Protein AF-A0AA39V930-F1 (afdb_monomer)

InterPro domains:
  IPR021884 Ice-binding protein [PF11999] (68-244)

Organism: NCBI:txid184061

Structure (mmCIF, N/CA/C/O backbone):
data_AF-A0AA39V930-F1
#
_entry.id   AF-A0AA39V930-F1
#
loop_
_atom_site.group_PDB
_atom_site.id
_atom_site.type_symbol
_atom_site.label_atom_id
_atom_site.label_alt_id
_atom_site.label_comp_id
_atom_site.label_asym_id
_atom_site.label_entity_id
_atom_site.label_seq_id
_atom_site.pdbx_PDB_ins_code
_atom_site.Cartn_x
_atom_site.Cartn_y
_atom_site.Cartn_z
_atom_site.occupancy
_atom_site.B_iso_or_equiv
_atom_site.auth_seq_id
_atom_site.auth_comp_id
_atom_site.auth_asym_id
_atom_site.auth_atom_id
_atom_site.pdbx_PDB_model_num
ATOM 1 N N . MET A 1 1 ? 66.995 39.554 -5.122 1.00 40.09 1 MET A N 1
ATOM 2 C CA . MET A 1 1 ? 67.479 40.622 -6.025 1.00 40.09 1 MET A CA 1
ATOM 3 C C . MET A 1 1 ? 66.847 41.930 -5.561 1.00 40.09 1 MET A C 1
ATOM 5 O O . MET A 1 1 ? 65.651 41.934 -5.307 1.00 40.09 1 MET A O 1
ATOM 9 N N . LYS A 1 2 ? 67.666 42.959 -5.305 1.00 32.62 2 LYS A N 1
ATOM 10 C CA . LYS A 1 2 ? 67.286 44.275 -4.749 1.00 32.62 2 LYS A CA 1
ATOM 11 C C . LYS A 1 2 ? 66.161 44.934 -5.560 1.00 32.62 2 LYS A C 1
ATOM 13 O O . LYS A 1 2 ? 66.270 44.990 -6.780 1.00 32.62 2 LYS A O 1
ATOM 18 N N . LEU A 1 3 ? 65.148 45.477 -4.883 1.00 29.03 3 LEU A N 1
ATOM 19 C CA . LEU A 1 3 ? 64.153 46.363 -5.487 1.00 29.03 3 LEU A CA 1
ATOM 20 C C . LEU A 1 3 ? 64.567 47.815 -5.210 1.00 29.03 3 LEU A C 1
ATOM 22 O O . LEU A 1 3 ? 64.579 48.248 -4.059 1.00 29.03 3 LEU A O 1
ATOM 26 N N . THR A 1 4 ? 64.946 48.538 -6.260 1.00 34.50 4 THR A N 1
ATOM 27 C CA . THR A 1 4 ? 65.259 49.972 -6.221 1.00 34.50 4 THR A CA 1
ATOM 28 C C . THR A 1 4 ? 64.089 50.723 -6.852 1.00 34.50 4 THR A C 1
ATOM 30 O O . THR A 1 4 ? 63.714 50.438 -7.986 1.00 34.50 4 THR A O 1
ATOM 33 N N . THR A 1 5 ? 63.493 51.661 -6.120 1.00 48.75 5 THR A N 1
ATOM 34 C CA . THR A 1 5 ? 62.376 52.499 -6.577 1.00 48.75 5 THR A CA 1
ATOM 35 C C . THR A 1 5 ? 62.873 53.809 -7.200 1.00 48.75 5 THR A C 1
ATOM 37 O O . THR A 1 5 ? 63.550 54.585 -6.534 1.00 48.75 5 THR A O 1
ATOM 40 N N . HIS A 1 6 ? 62.440 54.094 -8.426 1.00 35.66 6 HIS A N 1
ATOM 41 C CA . HIS A 1 6 ? 62.275 55.429 -9.022 1.00 35.66 6 HIS A CA 1
ATOM 42 C C . HIS A 1 6 ? 60.900 55.379 -9.714 1.00 35.66 6 HIS A C 1
ATOM 44 O O . HIS A 1 6 ? 60.562 54.357 -10.295 1.00 35.66 6 HIS A O 1
ATOM 50 N N . GLY A 1 7 ? 59.991 56.344 -9.670 1.00 31.75 7 GLY A N 1
ATOM 51 C CA . GLY A 1 7 ? 60.102 57.782 -9.490 1.00 31.75 7 GLY A CA 1
ATOM 52 C C . GLY A 1 7 ? 59.134 58.399 -10.506 1.00 31.75 7 GLY A C 1
ATOM 53 O O . GLY A 1 7 ? 59.458 58.465 -11.680 1.00 31.75 7 GLY A O 1
ATOM 54 N N . THR A 1 8 ? 57.933 58.763 -10.038 1.00 36.69 8 THR A N 1
ATOM 55 C CA . THR A 1 8 ? 57.051 59.855 -10.513 1.00 36.69 8 THR A CA 1
ATOM 56 C C . THR A 1 8 ? 56.846 60.084 -12.027 1.00 36.69 8 THR A C 1
ATOM 58 O O . THR A 1 8 ? 57.761 60.550 -12.699 1.00 36.69 8 THR A O 1
ATOM 61 N N . SER A 1 9 ? 55.591 59.994 -12.515 1.00 36.88 9 SER A N 1
ATOM 62 C CA . SER A 1 9 ? 54.784 61.151 -13.008 1.00 36.88 9 SER A CA 1
ATOM 63 C C . SER A 1 9 ? 53.656 60.782 -14.002 1.00 36.88 9 SER A C 1
ATOM 65 O O . SER A 1 9 ? 53.907 60.428 -15.142 1.00 36.88 9 SER A O 1
ATOM 67 N N . ARG A 1 10 ? 52.411 60.965 -13.533 1.00 35.09 10 ARG A N 1
ATOM 68 C CA . ARG A 1 10 ? 51.233 61.623 -14.154 1.00 35.09 10 ARG A CA 1
ATOM 69 C C . ARG A 1 10 ? 50.703 61.276 -15.577 1.00 35.09 10 ARG A C 1
ATOM 71 O O . ARG A 1 10 ? 51.252 61.705 -16.578 1.00 35.09 10 ARG A O 1
ATOM 78 N N . LEU A 1 11 ? 49.464 60.748 -15.541 1.00 31.95 11 LEU A N 1
ATOM 79 C CA . LEU A 1 11 ? 48.253 60.982 -16.373 1.00 31.95 11 LEU A CA 1
ATOM 80 C C . LEU A 1 11 ? 48.217 60.615 -17.877 1.00 31.95 11 LEU A C 1
ATOM 82 O O . LEU A 1 11 ? 48.705 61.371 -18.704 1.00 31.95 11 LEU A O 1
ATOM 86 N N . ALA A 1 12 ? 47.426 59.580 -18.212 1.00 32.84 12 ALA A N 1
ATOM 87 C CA . ALA A 1 12 ? 46.270 59.597 -19.145 1.00 32.84 12 ALA A CA 1
ATOM 88 C C . ALA A 1 12 ? 45.724 58.150 -19.277 1.00 32.84 12 ALA A C 1
ATOM 90 O O . ALA A 1 12 ? 46.463 57.253 -19.649 1.00 32.84 12 ALA A O 1
ATOM 91 N N . PHE A 1 13 ? 44.577 57.824 -18.672 1.00 31.52 13 PHE A N 1
ATOM 92 C CA . PHE A 1 13 ? 43.227 57.743 -19.266 1.00 31.52 13 PHE A CA 1
ATOM 93 C C . PHE A 1 13 ? 42.950 56.443 -20.061 1.00 31.52 13 PHE A C 1
ATOM 95 O O . PHE A 1 13 ? 43.728 56.054 -20.920 1.00 31.52 13 PHE A O 1
ATOM 102 N N . LEU A 1 14 ? 41.768 55.863 -19.792 1.00 30.83 14 LEU A N 1
ATOM 103 C CA . LEU A 1 14 ? 41.101 54.698 -20.408 1.00 30.83 14 LEU A CA 1
ATOM 104 C C . LEU A 1 14 ? 41.570 53.288 -20.014 1.00 30.83 14 LEU A C 1
ATOM 106 O O . LEU A 1 14 ? 42.692 52.880 -20.279 1.00 30.83 14 LEU A O 1
ATOM 110 N N . GLY A 1 15 ? 40.614 52.494 -19.521 1.00 32.66 15 GLY A N 1
ATOM 111 C CA . GLY A 1 15 ? 40.683 51.034 -19.593 1.00 32.66 15 GLY A CA 1
ATOM 112 C C . GLY A 1 15 ? 40.089 50.336 -18.381 1.00 32.66 15 GLY A C 1
ATOM 113 O O . GLY A 1 15 ? 40.800 50.028 -17.434 1.00 32.66 15 GLY A O 1
ATOM 114 N N . PHE A 1 16 ? 38.783 50.087 -18.419 1.00 36.00 16 PHE A N 1
ATOM 115 C CA . PHE A 1 16 ? 38.058 49.203 -17.506 1.00 36.00 16 PHE A CA 1
ATOM 116 C C . PHE A 1 16 ? 38.812 47.877 -17.272 1.00 36.00 16 PHE A C 1
ATOM 118 O O . PHE A 1 16 ? 38.979 47.099 -18.208 1.00 36.00 16 PHE A O 1
ATOM 125 N N . LEU A 1 17 ? 39.190 47.581 -16.024 1.00 33.59 17 LEU A N 1
ATOM 126 C CA . LEU A 1 17 ? 39.432 46.208 -15.573 1.00 33.59 17 LEU A CA 1
ATOM 127 C C . LEU A 1 17 ? 39.165 46.077 -14.065 1.00 33.59 17 LEU A C 1
ATOM 129 O O . LEU A 1 17 ? 40.052 46.214 -13.230 1.00 33.59 17 LEU A O 1
ATOM 133 N N . ALA A 1 18 ? 37.911 45.793 -13.728 1.00 32.06 18 ALA A N 1
ATOM 134 C CA . ALA A 1 18 ? 37.543 45.090 -12.505 1.00 32.06 18 ALA A CA 1
ATOM 135 C C . ALA A 1 18 ? 36.469 44.070 -12.890 1.00 32.06 18 ALA A C 1
ATOM 137 O O . ALA A 1 18 ? 35.268 44.283 -12.749 1.00 32.06 18 ALA A O 1
ATOM 138 N N . THR A 1 19 ? 36.922 42.977 -13.493 1.00 33.16 19 THR A N 1
ATOM 139 C CA . THR A 1 19 ? 36.119 41.777 -13.679 1.00 33.16 19 THR A CA 1
ATOM 140 C C . THR A 1 19 ? 35.844 41.139 -12.318 1.00 33.16 19 THR A C 1
ATOM 142 O O . THR A 1 19 ? 36.780 40.737 -11.631 1.00 33.16 19 THR A O 1
ATOM 145 N N . GLN A 1 20 ? 34.544 40.980 -12.039 1.00 37.50 20 GLN A N 1
ATOM 146 C CA . GLN A 1 20 ? 33.916 39.938 -11.212 1.00 37.50 20 GLN A CA 1
ATOM 147 C C . GLN A 1 20 ? 33.758 40.248 -9.711 1.00 37.50 20 GLN A C 1
ATOM 149 O O . GLN A 1 20 ? 34.370 39.625 -8.851 1.00 37.50 20 GLN A O 1
ATOM 154 N N . PHE A 1 21 ? 32.813 41.137 -9.397 1.00 40.75 21 PHE A N 1
ATOM 155 C CA . PHE A 1 21 ? 31.898 40.926 -8.270 1.00 40.75 21 PHE A CA 1
ATOM 156 C C . PHE A 1 21 ? 30.456 40.979 -8.801 1.00 40.75 21 PHE A C 1
ATOM 158 O O . PHE A 1 21 ? 30.156 41.775 -9.687 1.00 40.75 21 PHE A O 1
ATOM 165 N N . SER A 1 22 ? 29.594 40.134 -8.230 1.00 35.28 22 SER A N 1
ATOM 166 C CA . SER A 1 22 ? 28.166 39.904 -8.524 1.00 35.28 22 SER A CA 1
ATOM 167 C C . SER A 1 22 ? 27.812 38.949 -9.670 1.00 35.28 22 SER A C 1
ATOM 169 O O . SER A 1 22 ? 27.639 39.332 -10.821 1.00 35.28 22 SER A O 1
ATOM 171 N N . SER A 1 23 ? 27.556 37.695 -9.293 1.00 37.38 23 SER A N 1
ATOM 172 C CA . SER A 1 23 ? 26.324 36.975 -9.666 1.00 37.38 23 SER A CA 1
ATOM 173 C C . SER A 1 23 ? 26.166 35.723 -8.793 1.00 37.38 23 SER A C 1
ATOM 175 O O . SER A 1 23 ? 26.323 34.588 -9.227 1.00 37.38 23 SER A O 1
ATOM 177 N N . ILE A 1 24 ? 25.816 35.934 -7.521 1.00 50.12 24 ILE A N 1
ATOM 178 C CA . ILE A 1 24 ? 24.995 34.948 -6.813 1.00 50.12 24 ILE A CA 1
ATOM 179 C C . ILE A 1 24 ? 23.593 35.133 -7.391 1.00 50.12 24 ILE A C 1
ATOM 181 O O . ILE A 1 24 ? 22.981 36.146 -7.081 1.00 50.12 24 ILE A O 1
ATOM 185 N N . LEU A 1 25 ? 23.145 34.235 -8.275 1.00 42.47 25 LEU A N 1
ATOM 186 C CA . LEU A 1 25 ? 21.734 33.891 -8.541 1.00 42.47 25 LEU A CA 1
ATOM 187 C C . LEU A 1 25 ? 21.641 32.969 -9.766 1.00 42.47 25 LEU A C 1
ATOM 189 O O . LEU A 1 25 ? 21.611 33.417 -10.908 1.00 42.47 25 LEU A O 1
ATOM 193 N N . SER A 1 26 ? 21.608 31.664 -9.510 1.00 40.19 26 SER A N 1
ATOM 194 C CA . SER A 1 26 ? 20.753 30.684 -10.204 1.00 40.19 26 SER A CA 1
ATOM 195 C C . SER A 1 26 ? 21.077 29.284 -9.682 1.00 40.19 26 SER A C 1
ATOM 197 O O . SER A 1 26 ? 21.526 28.397 -10.401 1.00 40.19 26 SER A O 1
ATOM 199 N N . SER A 1 27 ? 20.825 29.058 -8.391 1.00 43.72 27 SER A N 1
ATOM 200 C CA . SER A 1 27 ? 20.368 27.723 -8.017 1.00 43.72 27 SER A CA 1
ATOM 201 C C . SER A 1 27 ? 19.038 27.498 -8.748 1.00 43.72 27 SER A C 1
ATOM 203 O O . SER A 1 27 ? 18.193 28.402 -8.729 1.00 43.72 27 SER A O 1
ATOM 205 N N . PRO A 1 28 ? 18.809 26.353 -9.416 1.00 41.22 28 PRO A N 1
ATOM 206 C CA . PRO A 1 28 ? 17.449 26.000 -9.774 1.00 41.22 28 PRO A CA 1
ATOM 207 C C . PRO A 1 28 ? 16.686 25.931 -8.456 1.00 41.22 28 PRO A C 1
ATOM 209 O O . PRO A 1 28 ? 17.082 25.213 -7.535 1.00 41.22 28 PRO A O 1
ATOM 212 N N . LEU A 1 29 ? 15.662 26.771 -8.345 1.00 39.69 29 LEU A N 1
ATOM 213 C CA . LEU A 1 29 ? 14.712 26.771 -7.251 1.00 39.69 29 LEU A CA 1
ATOM 214 C C . LEU A 1 29 ? 14.284 25.318 -7.018 1.00 39.69 29 LEU A C 1
ATOM 216 O O . LEU A 1 29 ? 13.557 24.730 -7.817 1.00 39.69 29 LEU A O 1
ATOM 220 N N . ALA A 1 30 ? 14.764 24.723 -5.926 1.00 42.03 30 ALA A N 1
ATOM 221 C CA . ALA A 1 30 ? 13.990 23.715 -5.240 1.00 42.03 30 ALA A CA 1
ATOM 222 C C . ALA A 1 30 ? 12.741 24.467 -4.787 1.00 42.03 30 ALA A C 1
ATOM 224 O O . ALA A 1 30 ? 12.779 25.172 -3.781 1.00 42.03 30 ALA A O 1
ATOM 225 N N . GLU A 1 31 ? 11.699 24.429 -5.618 1.00 47.09 31 GLU A N 1
ATOM 226 C CA . GLU A 1 31 ? 10.362 24.879 -5.257 1.00 47.09 31 GLU A CA 1
ATOM 227 C C . GLU A 1 31 ? 10.079 24.287 -3.874 1.00 47.09 31 GLU A C 1
ATOM 229 O O . GLU A 1 31 ? 10.044 23.054 -3.737 1.00 47.09 31 GLU A O 1
ATOM 234 N N . PRO A 1 32 ? 9.979 25.111 -2.819 1.00 40.16 32 PRO A N 1
ATOM 235 C CA . PRO A 1 32 ? 9.577 24.585 -1.541 1.00 40.16 32 PRO A CA 1
ATOM 236 C C . PRO A 1 32 ? 8.174 24.035 -1.772 1.00 40.16 32 PRO A C 1
ATOM 238 O O . PRO A 1 32 ? 7.293 24.752 -2.242 1.00 40.16 32 PRO A O 1
ATOM 241 N N . PHE A 1 33 ? 7.995 22.744 -1.502 1.00 45.09 33 PHE A N 1
ATOM 242 C CA . PHE A 1 33 ? 6.709 22.058 -1.542 1.00 45.09 33 PHE A CA 1
ATOM 243 C C . PHE A 1 33 ? 5.842 22.625 -0.404 1.00 45.09 33 PHE A C 1
ATOM 245 O O . PHE A 1 33 ? 5.592 21.982 0.611 1.00 45.09 33 PHE A O 1
ATOM 252 N N . TYR A 1 34 ? 5.469 23.901 -0.512 1.00 38.97 34 TYR A N 1
ATOM 253 C CA . TYR A 1 34 ? 4.541 24.559 0.378 1.00 38.97 34 TYR A CA 1
ATOM 254 C C . TYR A 1 34 ? 3.159 24.033 0.018 1.00 38.97 34 TYR A C 1
ATOM 256 O O . TYR A 1 34 ? 2.678 24.188 -1.096 1.00 38.97 34 TYR A O 1
ATOM 264 N N . VAL A 1 35 ? 2.572 23.380 1.011 1.00 43.38 35 VAL A N 1
ATOM 265 C CA . VAL A 1 35 ? 1.176 23.210 1.449 1.00 43.38 35 VAL A CA 1
ATOM 266 C C . VAL A 1 35 ? 0.036 23.996 0.738 1.00 43.38 35 VAL A C 1
ATOM 268 O O . VAL A 1 35 ? -1.128 23.760 1.050 1.00 43.38 35 VAL A O 1
ATOM 271 N N . SER A 1 36 ? 0.273 24.896 -0.221 1.00 43.28 36 SER A N 1
ATOM 272 C CA . SER A 1 36 ? -0.767 25.673 -0.911 1.00 43.28 36 SER A CA 1
ATOM 273 C C . SER A 1 36 ? -1.568 24.891 -1.958 1.00 43.28 36 SER A C 1
ATOM 275 O O . SER A 1 36 ? -2.721 25.241 -2.173 1.00 43.28 36 SER A O 1
ATOM 277 N N . ASP A 1 37 ? -1.054 23.801 -2.540 1.00 44.38 37 ASP A N 1
ATOM 278 C CA . ASP A 1 37 ? -1.856 22.953 -3.454 1.00 44.38 37 ASP A CA 1
ATOM 279 C C . ASP A 1 37 ? -2.794 21.973 -2.723 1.00 44.38 37 ASP A C 1
ATOM 281 O O . ASP A 1 37 ? -3.702 21.386 -3.318 1.00 44.38 37 ASP A O 1
ATOM 285 N N . LEU A 1 38 ? -2.632 21.827 -1.403 1.00 48.34 38 LEU A N 1
ATOM 286 C CA . LEU A 1 38 ? -3.629 21.184 -0.539 1.00 48.34 38 LEU A CA 1
ATOM 287 C C . LEU A 1 38 ? -4.799 22.136 -0.222 1.00 48.34 38 LEU A C 1
ATOM 289 O O . LEU A 1 38 ? -5.874 21.681 0.178 1.00 48.34 38 LEU A O 1
ATOM 293 N N . ALA A 1 39 ? -4.646 23.445 -0.455 1.00 43.53 39 ALA A N 1
ATOM 294 C CA . ALA A 1 39 ? -5.712 24.424 -0.292 1.00 43.53 39 ALA A CA 1
ATOM 295 C C . ALA A 1 39 ? -6.633 24.432 -1.532 1.00 43.53 39 ALA A C 1
ATOM 297 O O . ALA A 1 39 ? -6.456 25.216 -2.458 1.00 43.53 39 ALA A O 1
ATOM 298 N N . LYS A 1 40 ? -7.671 23.580 -1.480 1.00 44.72 40 LYS A N 1
ATOM 299 C CA . LYS A 1 40 ? -8.797 23.397 -2.433 1.00 44.72 40 LYS A CA 1
ATOM 300 C C . LYS A 1 40 ? -8.664 22.287 -3.480 1.00 44.72 40 LYS A C 1
ATOM 302 O O . LYS A 1 40 ? -9.226 22.399 -4.569 1.00 44.72 40 LYS A O 1
ATOM 307 N N . ARG A 1 41 ? -8.084 21.140 -3.126 1.00 55.91 41 ARG A N 1
ATOM 308 C CA . ARG A 1 41 ? -8.473 19.901 -3.817 1.00 55.91 41 ARG A CA 1
ATOM 309 C C . ARG A 1 41 ? -9.776 19.383 -3.207 1.00 55.91 41 ARG A C 1
ATOM 311 O O . ARG A 1 41 ? -9.819 19.041 -2.029 1.00 55.91 41 ARG A O 1
ATOM 318 N N . THR A 1 42 ? -10.862 19.371 -3.980 1.00 69.94 42 THR A N 1
ATOM 319 C CA . THR A 1 42 ? -12.142 18.794 -3.548 1.00 69.94 42 THR A CA 1
ATOM 320 C C . THR A 1 42 ? -12.015 17.275 -3.495 1.00 69.94 42 THR A C 1
ATOM 322 O O . THR A 1 42 ? -12.186 16.571 -4.489 1.00 69.94 42 THR A O 1
ATOM 325 N N . CYS A 1 43 ? -11.675 16.752 -2.320 1.00 86.69 43 CYS A N 1
ATOM 326 C CA . CYS A 1 43 ? -11.677 15.316 -2.086 1.00 86.69 43 CYS A CA 1
ATOM 327 C C . CYS A 1 43 ? -13.100 14.771 -2.197 1.00 86.69 43 CYS A C 1
ATOM 329 O O . CYS A 1 43 ? -14.021 15.268 -1.550 1.00 86.69 43 CYS A O 1
ATOM 331 N N . THR A 1 44 ? -13.273 13.754 -3.037 1.00 85.69 44 THR A N 1
ATOM 332 C CA . THR A 1 44 ? -14.555 13.070 -3.213 1.00 85.69 44 THR A CA 1
ATOM 333 C C . THR A 1 44 ? -14.548 11.795 -2.387 1.00 85.69 44 THR A C 1
ATOM 335 O O . THR A 1 44 ? -13.669 10.952 -2.564 1.00 85.69 44 THR A O 1
ATOM 338 N N . TYR A 1 45 ? -15.532 11.666 -1.499 1.00 85.50 45 TYR A N 1
ATOM 339 C CA . TYR A 1 45 ? -15.746 10.477 -0.681 1.00 85.50 45 TYR A CA 1
ATOM 340 C C . TYR A 1 45 ? -16.995 9.713 -1.161 1.00 85.50 45 TYR A C 1
ATOM 342 O O . TYR A 1 45 ? -17.950 10.351 -1.608 1.00 85.50 45 TYR A O 1
ATOM 350 N N . PRO A 1 46 ? -17.028 8.371 -1.057 1.00 87.56 46 PRO A N 1
ATOM 351 C CA . PRO A 1 46 ? -15.928 7.511 -0.618 1.00 87.56 46 PRO A CA 1
ATOM 352 C C . PRO A 1 46 ? -14.756 7.557 -1.605 1.00 87.56 46 PRO A C 1
ATOM 354 O O . PRO A 1 46 ? -14.954 7.662 -2.815 1.00 87.56 46 PRO A O 1
ATOM 357 N N . LEU A 1 47 ? -13.531 7.496 -1.077 1.00 90.50 47 LEU A N 1
ATOM 358 C CA . LEU A 1 47 ? -12.325 7.507 -1.903 1.00 90.50 47 LEU A CA 1
ATOM 359 C C . LEU A 1 47 ? -12.322 6.329 -2.872 1.00 90.50 47 LEU A C 1
ATOM 361 O O . LEU A 1 47 ? -12.591 5.192 -2.482 1.00 90.50 47 LEU A O 1
ATOM 365 N N . LYS A 1 48 ? -11.961 6.609 -4.121 1.00 88.44 48 LYS A N 1
ATOM 366 C CA . LYS A 1 48 ? -11.708 5.602 -5.146 1.00 88.44 48 LYS A CA 1
ATOM 367 C C . LYS A 1 48 ? -10.417 5.943 -5.870 1.00 88.44 48 LYS A C 1
ATOM 369 O O . LYS A 1 48 ? -10.148 7.106 -6.179 1.00 88.44 48 LYS A O 1
ATOM 374 N N . PHE A 1 49 ? -9.626 4.918 -6.155 1.00 85.75 49 PHE A N 1
ATOM 375 C CA . PHE A 1 49 ? -8.560 5.029 -7.137 1.00 85.75 49 PHE A CA 1
ATOM 376 C C . PHE A 1 49 ? -9.205 5.222 -8.515 1.00 85.75 49 PHE A C 1
ATOM 378 O O . PHE A 1 49 ? -10.084 4.457 -8.913 1.00 85.75 49 PHE A O 1
ATOM 385 N N . GLY A 1 50 ? -8.848 6.311 -9.196 1.00 79.50 50 GLY A N 1
ATOM 386 C CA . GLY A 1 50 ? -9.463 6.691 -10.467 1.00 79.50 50 GLY A CA 1
ATOM 387 C C . GLY A 1 50 ? -9.125 5.728 -11.610 1.00 79.50 50 GLY A C 1
ATOM 388 O O . GLY A 1 50 ? -8.277 4.843 -11.486 1.00 79.50 50 GLY A O 1
ATOM 389 N N . ALA A 1 51 ? -9.742 5.937 -12.776 1.00 79.00 51 ALA A N 1
ATOM 390 C CA . ALA A 1 51 ? -9.509 5.101 -13.960 1.00 79.00 51 ALA A CA 1
ATOM 391 C C . ALA A 1 51 ? -8.025 5.039 -14.386 1.00 79.00 51 ALA A C 1
ATOM 393 O O . ALA A 1 51 ? -7.584 4.024 -14.918 1.00 79.00 51 ALA A O 1
ATOM 394 N N . GLY A 1 52 ? -7.237 6.083 -14.095 1.00 78.44 52 GLY A N 1
ATOM 395 C CA . GLY A 1 52 ? -5.796 6.123 -14.376 1.00 78.44 52 GLY A CA 1
ATOM 396 C C . GLY A 1 52 ? -4.976 5.055 -13.640 1.00 78.44 52 GLY A C 1
ATOM 397 O O . GLY A 1 52 ? -3.905 4.687 -14.103 1.00 78.44 52 GLY A O 1
ATOM 398 N N . THR A 1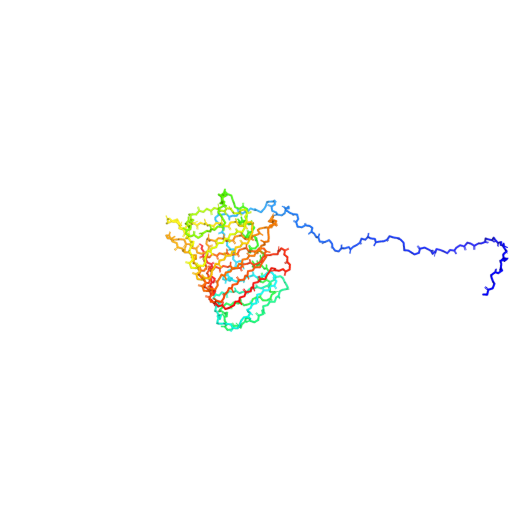 53 ? -5.486 4.513 -12.534 1.00 85.19 53 THR A N 1
ATOM 399 C CA . THR A 1 53 ? -4.845 3.451 -11.735 1.00 85.19 53 THR A CA 1
ATOM 400 C C . THR A 1 53 ? -5.464 2.071 -11.965 1.00 85.19 53 THR A C 1
ATOM 402 O O . THR A 1 53 ? -5.187 1.132 -11.218 1.00 85.19 53 THR A O 1
ATOM 405 N N . ALA A 1 54 ? -6.316 1.916 -12.984 1.00 84.25 54 ALA A N 1
ATOM 406 C CA . ALA A 1 54 ? -7.011 0.661 -13.237 1.00 84.25 54 ALA A CA 1
ATOM 407 C C . ALA A 1 54 ? -6.028 -0.518 -13.364 1.00 84.25 54 ALA A C 1
ATOM 409 O O . ALA A 1 54 ? -5.078 -0.487 -14.151 1.00 84.25 54 ALA A O 1
ATOM 410 N N . LYS A 1 55 ? -6.293 -1.574 -12.583 1.00 91.25 55 LYS A N 1
ATOM 411 C CA . LYS A 1 55 ? -5.500 -2.814 -12.496 1.00 91.25 55 LYS A CA 1
ATOM 412 C C . LYS A 1 55 ? -4.061 -2.639 -12.000 1.00 91.25 55 LYS A C 1
ATOM 414 O O . LYS A 1 55 ? -3.320 -3.616 -12.029 1.00 91.25 55 LYS A O 1
ATOM 419 N N . MET A 1 56 ? -3.644 -1.456 -11.550 1.00 95.62 56 MET A N 1
ATOM 420 C CA . MET A 1 56 ? -2.320 -1.290 -10.947 1.00 95.62 56 MET A CA 1
ATOM 421 C C . MET A 1 56 ? -2.234 -2.103 -9.654 1.00 95.62 56 MET A C 1
ATOM 423 O O . MET A 1 56 ? -3.172 -2.101 -8.858 1.00 95.62 56 MET A O 1
ATOM 427 N N . VAL A 1 57 ? -1.112 -2.792 -9.456 1.00 97.38 57 VAL A N 1
ATOM 428 C CA . VAL A 1 57 ? -0.769 -3.443 -8.184 1.00 97.38 57 VAL A CA 1
ATOM 429 C C . VAL A 1 57 ? 0.431 -2.777 -7.517 1.00 97.38 57 VAL A C 1
ATOM 431 O O . VAL A 1 57 ? 0.501 -2.734 -6.293 1.00 97.38 57 VAL A O 1
ATOM 434 N N . MET A 1 58 ? 1.356 -2.233 -8.312 1.00 97.94 58 MET A N 1
ATOM 435 C CA . MET A 1 58 ? 2.531 -1.504 -7.841 1.00 97.94 58 MET A CA 1
ATOM 436 C C . MET A 1 58 ? 2.745 -0.267 -8.695 1.00 97.94 58 MET A C 1
ATOM 438 O O . MET A 1 58 ? 2.693 -0.326 -9.926 1.00 97.94 58 MET A O 1
ATOM 442 N N . LEU A 1 59 ? 3.043 0.839 -8.037 1.00 97.19 59 LEU A N 1
ATOM 443 C CA . LEU A 1 59 ? 3.382 2.085 -8.687 1.00 97.19 59 LEU A CA 1
ATOM 444 C C . LEU A 1 59 ? 4.447 2.793 -7.862 1.00 97.19 59 LEU A C 1
ATOM 446 O O . LEU A 1 59 ? 4.207 3.125 -6.709 1.00 97.19 59 LEU A O 1
ATOM 450 N N . SER A 1 60 ? 5.630 3.009 -8.424 1.00 97.25 60 SER A N 1
ATOM 451 C CA . SER A 1 60 ? 6.726 3.623 -7.673 1.00 97.25 60 SER A CA 1
ATOM 452 C C . SER A 1 60 ? 7.201 4.926 -8.297 1.00 97.25 60 SER A C 1
ATOM 454 O O . SER A 1 60 ? 7.247 5.062 -9.522 1.00 97.25 60 SER A O 1
ATOM 456 N N . TYR A 1 61 ? 7.589 5.869 -7.437 1.00 94.38 61 TYR A N 1
ATOM 457 C CA . TYR A 1 61 ? 8.242 7.103 -7.858 1.00 94.38 61 TYR A CA 1
ATOM 458 C C . TYR A 1 61 ? 9.691 6.873 -8.335 1.00 94.38 61 TYR A C 1
ATOM 460 O O . TYR A 1 61 ? 10.151 7.546 -9.257 1.00 94.38 61 TYR A O 1
ATOM 468 N N . VAL A 1 62 ? 10.419 5.927 -7.723 1.00 95.00 62 VAL A N 1
ATOM 469 C CA . VAL A 1 62 ? 11.852 5.701 -7.998 1.00 95.00 62 VAL A CA 1
ATOM 470 C C . VAL A 1 62 ? 12.109 4.341 -8.631 1.00 95.00 62 VAL A C 1
ATOM 472 O O . VAL A 1 62 ? 12.649 4.275 -9.733 1.00 95.00 62 VAL A O 1
ATOM 475 N N . SER A 1 63 ? 11.750 3.239 -7.979 1.00 96.88 63 SER A N 1
ATOM 476 C CA . SER A 1 63 ? 12.006 1.918 -8.555 1.00 96.88 63 SER A CA 1
ATOM 477 C C . SER A 1 63 ? 11.118 0.827 -7.989 1.00 96.88 63 SER A C 1
ATOM 479 O O . SER A 1 63 ? 10.646 0.915 -6.860 1.00 96.88 63 SER A O 1
ATOM 481 N N . ILE A 1 64 ? 10.950 -0.237 -8.770 1.00 98.44 64 ILE A N 1
ATOM 482 C CA . ILE A 1 64 ? 10.418 -1.517 -8.303 1.00 98.44 64 ILE A CA 1
ATOM 483 C C . ILE A 1 64 ? 11.515 -2.555 -8.516 1.00 98.44 64 ILE A C 1
ATOM 485 O O . ILE A 1 64 ? 11.934 -2.774 -9.653 1.00 98.44 64 ILE A O 1
ATOM 489 N N . THR A 1 65 ? 11.972 -3.186 -7.442 1.00 98.12 65 THR A N 1
ATOM 490 C CA . THR A 1 65 ? 13.081 -4.141 -7.474 1.00 98.12 65 THR A CA 1
ATOM 491 C C . THR A 1 65 ? 12.667 -5.442 -6.810 1.00 98.12 65 THR A C 1
ATOM 493 O O . THR A 1 65 ? 12.156 -5.425 -5.695 1.00 98.12 65 THR A O 1
ATOM 496 N N . GLU A 1 66 ? 12.926 -6.570 -7.465 1.00 97.38 66 GLU A N 1
ATOM 497 C CA . GLU A 1 66 ? 12.951 -7.874 -6.794 1.00 97.38 66 GLU A CA 1
ATOM 498 C C . GLU A 1 66 ? 14.398 -8.217 -6.407 1.00 97.38 66 GLU A C 1
ATOM 500 O O . GLU A 1 66 ? 15.333 -7.976 -7.180 1.00 97.38 66 GLU A O 1
ATOM 505 N N . THR A 1 67 ? 14.610 -8.670 -5.170 1.00 95.94 67 THR A N 1
ATOM 506 C CA . THR A 1 67 ? 15.956 -8.739 -4.582 1.00 95.94 67 THR A CA 1
ATOM 507 C C . THR A 1 67 ? 16.509 -10.156 -4.432 1.00 95.94 67 THR A C 1
ATOM 509 O O . THR A 1 67 ? 17.731 -10.308 -4.390 1.00 95.94 67 THR A O 1
ATOM 512 N N . LEU A 1 68 ? 15.660 -11.191 -4.383 1.00 92.44 68 LEU A N 1
ATOM 513 C CA . LEU A 1 68 ? 16.073 -12.554 -4.022 1.00 92.44 68 LEU A CA 1
ATOM 514 C C . LEU A 1 68 ? 15.983 -13.576 -5.164 1.00 92.44 68 LEU A C 1
ATOM 516 O O . LEU A 1 68 ? 16.467 -14.698 -5.012 1.00 92.44 68 LEU A O 1
ATOM 520 N N . GLY A 1 69 ? 15.367 -13.235 -6.293 1.00 88.94 69 GLY A N 1
ATOM 521 C CA . GLY A 1 69 ? 15.064 -14.166 -7.379 1.00 88.94 69 GLY A CA 1
ATOM 522 C C . GLY A 1 69 ? 14.033 -15.229 -6.988 1.00 88.94 69 GLY A C 1
ATOM 523 O O . GLY A 1 69 ? 14.003 -16.308 -7.584 1.00 88.94 69 GLY A O 1
ATOM 524 N N . ALA A 1 70 ? 13.222 -14.966 -5.961 1.00 93.94 70 ALA A N 1
ATOM 525 C CA . ALA A 1 70 ? 12.231 -15.913 -5.468 1.00 93.94 70 ALA A CA 1
ATOM 526 C C . ALA A 1 70 ? 11.009 -15.995 -6.401 1.00 93.94 70 ALA A C 1
ATOM 528 O O . ALA A 1 70 ? 10.832 -15.201 -7.327 1.00 93.94 70 ALA A O 1
ATOM 529 N N . VAL A 1 71 ? 10.127 -16.974 -6.160 1.00 95.25 71 VAL A N 1
ATOM 530 C CA . VAL A 1 71 ? 8.887 -17.111 -6.940 1.00 95.25 71 VAL A CA 1
ATOM 531 C C . VAL A 1 71 ? 8.044 -15.845 -6.782 1.00 95.25 71 VAL A C 1
ATOM 533 O O . VAL A 1 71 ? 7.629 -15.494 -5.677 1.00 95.25 71 VAL A O 1
ATOM 536 N N . LEU A 1 72 ? 7.765 -15.190 -7.906 1.00 98.06 72 LEU A N 1
ATOM 537 C CA . LEU A 1 72 ? 6.992 -13.958 -7.990 1.00 98.06 72 LEU A CA 1
ATOM 538 C C . LEU A 1 72 ? 5.814 -14.155 -8.947 1.00 98.06 72 LEU A C 1
ATOM 540 O O . LEU A 1 72 ? 5.983 -14.660 -10.055 1.00 98.06 72 LEU A O 1
ATOM 544 N N . SER A 1 73 ? 4.624 -13.729 -8.529 1.00 98.31 73 SER A N 1
ATOM 545 C CA . SER A 1 73 ? 3.421 -13.701 -9.361 1.00 98.31 73 SER A CA 1
ATOM 546 C C . SER A 1 73 ? 2.677 -12.388 -9.153 1.00 98.31 73 SER A C 1
ATOM 548 O O . SER A 1 73 ? 2.174 -12.114 -8.066 1.00 98.31 73 SER A O 1
ATOM 550 N N . ILE A 1 74 ? 2.543 -11.602 -10.214 1.00 98.56 74 ILE A N 1
ATOM 551 C CA . ILE A 1 74 ? 1.886 -10.300 -10.230 1.00 98.56 74 ILE A CA 1
ATOM 552 C C . ILE A 1 74 ? 0.673 -10.355 -11.165 1.00 98.56 74 ILE A C 1
ATOM 554 O O . ILE A 1 74 ? 0.793 -10.421 -12.388 1.00 98.56 74 ILE A O 1
ATOM 558 N N . THR A 1 75 ? -0.524 -10.281 -10.583 1.00 97.88 75 THR A N 1
ATOM 559 C CA . THR A 1 75 ? -1.798 -10.180 -11.302 1.00 97.88 75 THR A CA 1
ATOM 560 C C . THR A 1 75 ? -2.284 -8.733 -11.331 1.00 97.88 75 THR A C 1
ATOM 562 O O . THR A 1 75 ? -3.113 -8.296 -10.525 1.00 97.88 75 THR A O 1
ATOM 565 N N . GLY A 1 76 ? -1.743 -7.970 -12.272 1.00 96.94 76 GLY A N 1
ATOM 566 C CA . GLY A 1 76 ? -2.026 -6.550 -12.434 1.00 96.94 76 GLY A CA 1
ATOM 567 C C . GLY A 1 76 ? -0.924 -5.847 -13.212 1.00 96.94 76 GLY A C 1
ATOM 568 O O . GLY A 1 76 ? 0.039 -6.467 -13.658 1.00 96.94 76 GLY A O 1
ATOM 569 N N . ASN A 1 77 ? -1.091 -4.544 -13.373 1.00 97.50 77 ASN A N 1
ATOM 570 C CA . ASN A 1 77 ? -0.115 -3.658 -13.977 1.00 97.50 77 ASN A CA 1
ATOM 571 C C . ASN A 1 77 ? 0.896 -3.196 -12.924 1.00 97.50 77 ASN A C 1
ATOM 573 O O . ASN A 1 77 ? 0.542 -2.999 -11.756 1.00 97.50 77 ASN A O 1
ATOM 577 N N . ILE A 1 78 ? 2.131 -2.967 -13.356 1.00 98.19 78 ILE A N 1
ATOM 578 C CA . ILE A 1 78 ? 3.154 -2.296 -12.550 1.00 98.19 78 ILE A CA 1
ATOM 579 C C . ILE A 1 78 ? 3.678 -1.086 -13.306 1.00 98.19 78 ILE A C 1
ATOM 581 O O . ILE A 1 78 ? 3.716 -1.091 -14.539 1.00 98.19 78 ILE A O 1
ATOM 585 N N . GLY A 1 79 ? 4.096 -0.051 -12.588 1.00 97.75 79 GLY A N 1
ATOM 586 C CA . GLY A 1 79 ? 4.645 1.134 -13.226 1.00 97.75 79 GLY A CA 1
ATOM 587 C C . GLY A 1 79 ? 5.667 1.868 -12.382 1.00 97.75 79 GLY A C 1
ATOM 588 O O . GLY A 1 79 ? 5.600 1.869 -11.155 1.00 97.75 79 GLY A O 1
ATOM 589 N N . VAL A 1 80 ? 6.591 2.533 -13.067 1.00 97.44 80 VAL A N 1
ATOM 590 C CA . VAL A 1 80 ? 7.495 3.511 -12.459 1.00 97.44 80 VAL A CA 1
ATOM 591 C C . VAL A 1 80 ? 7.481 4.791 -13.281 1.00 97.44 80 VAL A C 1
ATOM 593 O O . VAL A 1 80 ? 7.423 4.742 -14.510 1.00 97.44 80 VAL A O 1
ATOM 596 N N . ALA A 1 81 ? 7.484 5.932 -12.602 1.00 95.25 81 ALA A N 1
ATOM 597 C CA . ALA A 1 81 ? 7.528 7.262 -13.202 1.00 95.25 81 ALA A CA 1
ATOM 598 C C . ALA A 1 81 ? 7.993 8.278 -12.141 1.00 95.25 81 ALA A C 1
ATOM 600 O O . ALA A 1 81 ? 7.697 8.072 -10.970 1.00 95.25 81 ALA A O 1
ATOM 601 N N . PRO A 1 82 ? 8.643 9.402 -12.507 1.00 89.81 82 PRO A N 1
ATOM 602 C CA . PRO A 1 82 ? 8.852 9.895 -13.874 1.00 89.81 82 PRO A CA 1
ATOM 603 C C . PRO A 1 82 ? 10.103 9.348 -14.580 1.00 89.81 82 PRO A C 1
ATOM 605 O O . PRO A 1 82 ? 10.126 9.308 -15.806 1.00 89.81 82 PRO A O 1
ATOM 608 N N . ALA A 1 83 ? 11.133 8.950 -13.833 1.00 86.81 83 ALA A N 1
ATOM 609 C CA . ALA A 1 83 ? 12.409 8.472 -14.370 1.00 86.81 83 ALA A CA 1
ATOM 610 C C . ALA A 1 83 ? 13.004 7.407 -13.438 1.00 86.81 83 ALA A C 1
ATOM 612 O O . ALA A 1 83 ? 14.047 7.602 -12.820 1.00 86.81 83 ALA A O 1
ATOM 613 N N . GLY A 1 84 ? 12.267 6.312 -13.289 1.00 91.62 84 GLY A N 1
ATOM 614 C CA . GLY A 1 84 ? 12.606 5.196 -12.425 1.00 91.62 84 GLY A CA 1
ATOM 615 C C . GLY A 1 84 ? 13.111 3.964 -13.165 1.00 91.62 84 GLY A C 1
ATOM 616 O O . GLY A 1 84 ? 13.253 3.960 -14.392 1.00 91.62 84 GLY A O 1
ATOM 617 N N . ALA A 1 85 ? 13.342 2.897 -12.405 1.00 96.69 85 ALA A N 1
ATOM 618 C CA . ALA A 1 85 ? 13.771 1.602 -12.922 1.00 96.69 85 ALA A CA 1
ATOM 619 C C . ALA A 1 85 ? 12.884 0.461 -12.411 1.00 96.69 85 ALA A C 1
ATOM 621 O O . ALA A 1 85 ? 12.405 0.480 -11.279 1.00 96.69 85 ALA A O 1
ATOM 622 N N . ILE A 1 86 ? 12.696 -0.557 -13.248 1.00 98.00 86 ILE A N 1
ATOM 623 C CA . ILE A 1 86 ? 12.134 -1.845 -12.839 1.00 98.00 86 ILE A CA 1
ATOM 624 C C . ILE A 1 86 ? 13.260 -2.863 -12.969 1.00 98.00 86 ILE A C 1
ATOM 626 O O . ILE A 1 86 ? 13.799 -3.042 -14.060 1.00 98.00 86 ILE A O 1
ATOM 630 N N . VAL A 1 87 ? 13.649 -3.475 -11.854 1.00 97.81 87 VAL A N 1
ATOM 631 C CA . VAL A 1 87 ? 14.876 -4.271 -11.739 1.00 97.81 87 VAL A CA 1
ATOM 632 C C . VAL A 1 87 ? 14.528 -5.682 -11.277 1.00 97.81 87 VAL A C 1
ATOM 634 O O . VAL A 1 87 ? 13.768 -5.857 -10.329 1.00 97.81 87 VAL A O 1
ATOM 637 N N . ASN A 1 88 ? 15.079 -6.690 -11.958 1.0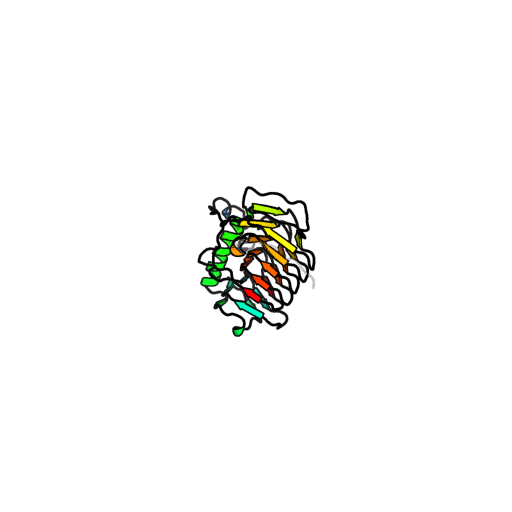0 97.00 88 ASN A N 1
ATOM 638 C CA . ASN A 1 88 ? 14.903 -8.118 -11.651 1.00 97.00 88 ASN A CA 1
ATOM 639 C C . ASN A 1 88 ? 13.449 -8.621 -11.615 1.00 97.00 88 ASN A C 1
ATOM 641 O O . ASN A 1 88 ? 13.187 -9.679 -11.062 1.00 97.00 88 ASN A O 1
ATOM 645 N N . ILE A 1 89 ? 12.501 -7.916 -12.237 1.00 97.81 89 ILE A N 1
ATOM 646 C CA . ILE A 1 89 ? 11.127 -8.405 -12.408 1.00 97.81 89 ILE A CA 1
ATOM 647 C C . ILE A 1 89 ? 11.037 -9.134 -13.756 1.00 97.81 89 ILE A C 1
ATOM 649 O O . ILE A 1 89 ? 11.072 -8.473 -14.800 1.00 97.81 89 ILE A O 1
ATOM 653 N N . PRO A 1 90 ? 10.911 -10.475 -13.795 1.00 95.69 90 PRO A N 1
ATOM 654 C CA . PRO A 1 90 ? 10.757 -11.187 -15.057 1.00 95.69 90 PRO A CA 1
ATOM 655 C C . PRO A 1 90 ? 9.408 -10.839 -15.692 1.00 95.69 90 PRO A C 1
ATOM 657 O O . PRO A 1 90 ? 8.382 -10.924 -15.030 1.00 95.69 90 PRO A O 1
ATOM 660 N N . ALA A 1 91 ? 9.357 -10.523 -1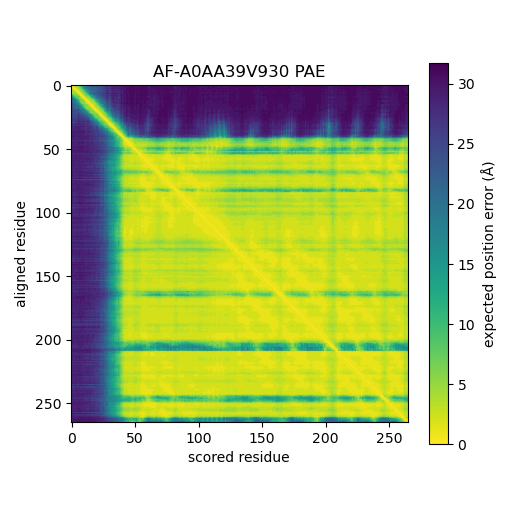6.988 1.00 96.12 91 ALA A N 1
ATOM 661 C CA . ALA A 1 91 ? 8.083 -10.189 -17.643 1.00 96.12 91 ALA A CA 1
ATOM 662 C C . ALA A 1 91 ? 7.029 -11.310 -17.516 1.00 96.12 91 ALA A C 1
ATOM 664 O O . ALA A 1 91 ? 5.841 -11.032 -17.398 1.00 96.12 91 ALA A O 1
ATOM 665 N N . ALA A 1 92 ? 7.469 -12.573 -17.469 1.00 96.94 92 ALA A N 1
ATOM 666 C CA . ALA A 1 92 ? 6.599 -13.735 -17.292 1.00 96.94 92 ALA A CA 1
ATOM 667 C C . ALA A 1 92 ? 5.918 -13.812 -15.911 1.00 96.94 92 ALA A C 1
ATOM 669 O O . ALA A 1 92 ? 4.931 -14.530 -15.772 1.00 96.94 92 ALA A O 1
ATOM 670 N N . SER A 1 93 ? 6.412 -13.090 -14.896 1.00 97.69 93 SER A N 1
ATOM 671 C CA . SER A 1 93 ? 5.751 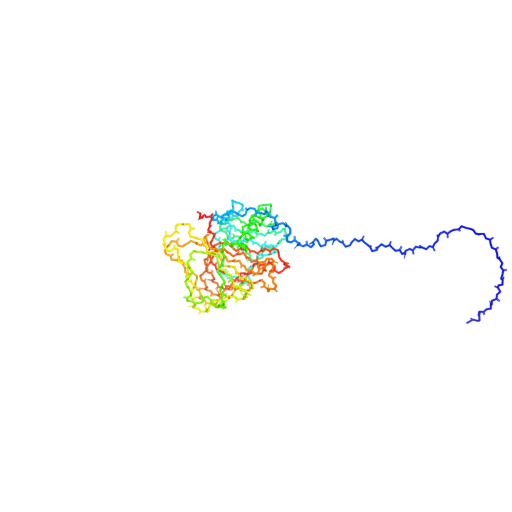-13.017 -13.588 1.00 97.69 93 SER A CA 1
ATOM 672 C C . SER A 1 93 ? 4.590 -12.022 -13.567 1.00 97.69 93 SER A C 1
ATOM 674 O O . SER A 1 93 ? 3.809 -12.036 -12.620 1.00 97.69 93 SER A O 1
ATOM 676 N N . VAL A 1 94 ? 4.442 -11.173 -14.592 1.00 98.25 94 VAL A N 1
ATOM 677 C CA . VAL A 1 94 ? 3.437 -10.105 -14.659 1.00 98.25 94 VAL A CA 1
ATOM 678 C C . VAL A 1 94 ? 2.365 -10.466 -15.684 1.00 98.25 94 VAL A C 1
ATOM 680 O O . VAL A 1 94 ? 2.624 -10.510 -16.881 1.00 98.25 94 VAL A O 1
ATOM 683 N N . THR A 1 95 ? 1.124 -10.683 -15.240 1.00 97.38 95 THR A N 1
ATOM 684 C CA . THR A 1 95 ? 0.001 -10.956 -16.161 1.00 97.38 95 THR A CA 1
ATOM 685 C C . THR A 1 95 ? -0.611 -9.683 -16.757 1.00 97.38 95 THR A C 1
ATOM 687 O O . THR A 1 95 ? -1.463 -9.769 -17.640 1.00 97.38 95 THR A O 1
ATOM 690 N N . GLY A 1 96 ? -0.272 -8.508 -16.218 1.00 96.12 96 GLY A N 1
ATOM 691 C CA . GLY A 1 96 ? -0.684 -7.205 -16.742 1.00 96.12 96 GLY A CA 1
ATOM 692 C C . GLY A 1 96 ? 0.401 -6.539 -17.587 1.00 96.12 96 GLY A C 1
ATOM 693 O O . GLY A 1 96 ? 1.256 -7.192 -18.176 1.00 96.12 96 GLY A O 1
ATOM 694 N N . THR A 1 97 ? 0.358 -5.213 -17.661 1.00 96.88 97 THR A N 1
ATOM 695 C CA . THR A 1 97 ? 1.315 -4.398 -18.415 1.00 96.88 97 THR A CA 1
ATOM 696 C C . THR A 1 97 ? 2.364 -3.782 -17.491 1.00 96.88 97 THR A C 1
ATOM 698 O O . THR A 1 97 ? 2.047 -3.290 -16.406 1.00 96.88 97 THR A O 1
ATOM 701 N N . ILE A 1 98 ? 3.615 -3.779 -17.953 1.00 97.88 98 ILE A N 1
ATOM 702 C CA . ILE A 1 98 ? 4.744 -3.107 -17.307 1.00 97.88 98 ILE A CA 1
ATOM 703 C C . ILE A 1 98 ? 4.914 -1.725 -17.945 1.00 97.88 98 ILE A C 1
ATOM 705 O O . ILE A 1 98 ? 5.209 -1.619 -19.135 1.00 97.88 98 ILE A O 1
ATOM 709 N N . TYR A 1 99 ? 4.740 -0.664 -17.160 1.00 97.31 99 TYR A N 1
ATOM 710 C CA . TYR A 1 99 ? 4.876 0.722 -17.607 1.00 97.31 99 TYR A CA 1
ATOM 711 C C . TYR A 1 99 ? 6.157 1.356 -17.052 1.00 97.31 99 TYR A C 1
ATOM 713 O O . TYR A 1 99 ? 6.162 1.943 -15.971 1.00 97.31 99 TYR A O 1
ATOM 721 N N . LEU A 1 100 ? 7.251 1.264 -17.806 1.00 97.56 100 LEU A N 1
ATOM 722 C CA . LEU A 1 100 ? 8.524 1.899 -17.460 1.00 97.56 100 LEU A CA 1
ATOM 723 C C . LEU A 1 100 ? 8.573 3.328 -18.012 1.00 97.56 100 LEU A C 1
ATOM 725 O O . LEU A 1 100 ? 8.714 3.513 -19.218 1.00 97.56 100 LEU A O 1
ATOM 729 N N . ASN A 1 101 ? 8.438 4.331 -17.139 1.00 96.06 101 ASN A N 1
ATOM 730 C CA . ASN A 1 101 ? 8.508 5.764 -17.468 1.00 96.06 101 ASN A CA 1
ATOM 731 C C . ASN A 1 101 ? 7.545 6.201 -18.589 1.00 96.06 101 ASN A C 1
ATOM 733 O O . ASN A 1 101 ? 7.774 7.182 -19.294 1.00 96.06 101 ASN A O 1
ATOM 737 N N . ALA A 1 102 ? 6.453 5.456 -18.769 1.00 95.75 102 ALA A N 1
ATOM 738 C CA . ALA A 1 102 ? 5.462 5.714 -19.802 1.00 95.75 102 ALA A CA 1
ATOM 739 C C . ALA A 1 102 ? 4.464 6.799 -19.354 1.00 95.75 102 ALA A C 1
ATOM 741 O O . ALA A 1 102 ? 4.163 6.891 -18.160 1.00 95.75 102 ALA A O 1
ATOM 742 N N . PRO A 1 103 ? 3.833 7.541 -20.287 1.00 94.81 103 PRO A N 1
ATOM 743 C CA . PRO A 1 103 ? 2.776 8.500 -19.954 1.00 94.81 103 PRO A CA 1
ATOM 744 C C . PRO A 1 103 ? 1.650 7.898 -19.101 1.00 94.81 103 PRO A C 1
ATOM 746 O O . PRO A 1 103 ? 1.134 8.558 -18.202 1.00 94.81 103 PRO A O 1
ATOM 749 N N . SER A 1 104 ? 1.314 6.622 -19.326 1.00 94.81 104 SER A N 1
ATOM 750 C CA . SER A 1 104 ? 0.345 5.884 -18.509 1.00 94.81 104 SER A CA 1
ATOM 751 C C . SER A 1 104 ? 0.791 5.714 -17.053 1.00 94.81 104 SER A C 1
ATOM 753 O O . SER A 1 104 ? -0.039 5.873 -16.164 1.00 94.81 104 SER A O 1
ATOM 755 N N . ALA A 1 105 ? 2.078 5.449 -16.784 1.00 96.00 105 ALA A N 1
ATOM 756 C CA . ALA A 1 105 ? 2.601 5.387 -15.414 1.00 96.00 105 ALA A CA 1
ATOM 757 C C . ALA A 1 105 ? 2.578 6.769 -14.750 1.00 96.00 105 ALA A C 1
ATOM 759 O O . ALA A 1 105 ? 2.155 6.889 -13.603 1.00 96.00 105 ALA A O 1
ATOM 760 N N . THR A 1 106 ? 2.945 7.824 -15.483 1.00 94.62 106 THR A N 1
ATOM 761 C CA . THR A 1 106 ? 2.867 9.207 -14.989 1.00 94.62 106 THR A CA 1
ATOM 762 C C . THR A 1 106 ? 1.433 9.597 -14.624 1.00 94.62 106 THR A C 1
ATOM 764 O O . THR A 1 106 ? 1.186 10.124 -13.539 1.00 94.62 106 THR A O 1
ATOM 767 N N . ALA A 1 107 ? 0.464 9.295 -15.493 1.00 94.19 107 ALA A N 1
ATOM 768 C CA . ALA A 1 107 ? -0.951 9.566 -15.244 1.00 94.19 107 ALA A CA 1
ATOM 769 C C . ALA A 1 107 ? -1.507 8.736 -14.072 1.00 94.19 107 ALA A C 1
ATOM 771 O O . ALA A 1 107 ? -2.261 9.259 -13.243 1.00 94.19 107 ALA A O 1
ATOM 772 N N . ALA A 1 108 ? -1.108 7.464 -13.970 1.00 95.00 108 ALA A N 1
ATOM 773 C CA . ALA A 1 108 ? -1.449 6.610 -12.839 1.00 95.00 108 ALA A CA 1
ATOM 774 C C . ALA A 1 108 ? -0.904 7.191 -11.530 1.00 95.00 108 ALA A C 1
ATOM 776 O O . ALA A 1 108 ? -1.636 7.258 -10.546 1.00 95.00 108 ALA A O 1
ATOM 777 N N . LEU A 1 109 ? 0.343 7.673 -11.518 1.00 93.94 109 LEU A N 1
ATOM 778 C CA . LEU A 1 109 ? 0.992 8.178 -10.306 1.00 93.94 109 LEU A CA 1
ATOM 779 C C . LEU A 1 109 ? 0.380 9.500 -9.856 1.00 93.94 109 LEU A C 1
ATOM 781 O O . LEU A 1 109 ? 0.129 9.684 -8.669 1.00 93.94 109 LEU A O 1
ATOM 785 N N . ALA A 1 110 ? 0.040 10.379 -10.798 1.00 92.50 110 ALA A N 1
ATOM 786 C CA . ALA A 1 110 ? -0.710 11.596 -10.506 1.00 92.50 110 ALA A CA 1
ATOM 787 C C . ALA A 1 110 ? -2.106 11.293 -9.926 1.00 92.50 110 ALA A C 1
ATOM 789 O O . ALA A 1 110 ? -2.539 11.945 -8.973 1.00 92.50 110 ALA A O 1
ATOM 790 N N . THR A 1 111 ? -2.794 10.280 -10.468 1.00 92.81 111 THR A N 1
ATOM 791 C CA . THR A 1 111 ? -4.101 9.823 -9.966 1.00 92.81 111 THR A CA 1
ATOM 792 C C . THR A 1 111 ? -3.971 9.240 -8.558 1.00 92.81 111 THR A C 1
ATOM 794 O O . THR A 1 111 ? -4.710 9.636 -7.659 1.00 92.81 111 THR A O 1
ATOM 797 N N . ALA A 1 112 ? -3.000 8.352 -8.338 1.00 93.44 112 ALA A N 1
ATOM 798 C CA . ALA A 1 112 ? -2.744 7.744 -7.039 1.00 93.44 112 ALA A CA 1
ATOM 799 C C . ALA A 1 112 ? -2.355 8.788 -5.987 1.00 93.44 112 ALA A C 1
ATOM 801 O O . ALA A 1 112 ? -2.934 8.811 -4.906 1.00 93.44 112 ALA A O 1
ATOM 802 N N . SER A 1 113 ? -1.446 9.703 -6.330 1.00 92.38 113 SER A N 1
ATOM 803 C CA . SER A 1 113 ? -1.036 10.818 -5.473 1.00 92.38 113 SER A CA 1
ATOM 804 C C . SER A 1 113 ? -2.230 11.671 -5.031 1.00 92.38 113 SER A C 1
ATOM 806 O O . SER A 1 113 ? -2.318 12.048 -3.861 1.00 92.38 113 SER A O 1
ATOM 808 N N . ALA A 1 114 ? -3.192 11.921 -5.927 1.00 91.38 114 ALA A N 1
ATOM 809 C CA . ALA A 1 114 ? -4.420 12.641 -5.601 1.00 91.38 114 ALA A CA 1
ATOM 810 C C . ALA A 1 114 ? -5.284 11.905 -4.574 1.00 91.38 114 ALA A C 1
ATOM 812 O O . ALA A 1 114 ? -5.668 12.491 -3.561 1.00 91.38 114 ALA A O 1
ATOM 813 N N . THR A 1 115 ? -5.557 10.622 -4.816 1.00 92.75 115 THR A N 1
ATOM 814 C CA . THR A 1 115 ? -6.355 9.789 -3.911 1.00 92.75 115 THR A CA 1
ATOM 815 C C . THR A 1 115 ? -5.667 9.635 -2.552 1.00 92.75 115 THR A C 1
ATOM 817 O O . THR A 1 115 ? -6.307 9.840 -1.523 1.00 92.75 115 THR A O 1
ATOM 820 N N . CYS A 1 116 ? -4.360 9.360 -2.532 1.00 93.56 116 CYS A N 1
ATOM 821 C CA . CYS A 1 116 ? -3.570 9.231 -1.308 1.00 93.56 116 CYS A CA 1
ATOM 822 C C . CYS A 1 116 ? -3.527 10.536 -0.499 1.00 93.56 116 CYS A C 1
ATOM 824 O O . CYS A 1 116 ? -3.671 10.506 0.720 1.00 93.56 116 CYS A O 1
ATOM 826 N N . SER A 1 117 ? -3.397 11.692 -1.161 1.00 92.62 117 SER A N 1
ATOM 827 C CA . SER A 1 117 ? -3.448 12.996 -0.482 1.00 92.62 117 SER A CA 1
ATOM 828 C C . SER A 1 117 ? -4.814 13.246 0.160 1.00 92.62 117 SER A C 1
ATOM 830 O O . SER A 1 117 ? -4.878 13.777 1.262 1.00 92.62 117 SER A O 1
ATOM 832 N N . CYS A 1 118 ? -5.906 12.820 -0.486 1.00 93.25 118 CYS A N 1
ATOM 833 C CA . CYS A 1 118 ? -7.239 12.892 0.108 1.00 93.25 118 CYS A CA 1
ATOM 834 C C . CYS A 1 118 ? -7.408 11.948 1.304 1.00 93.25 118 CYS A C 1
ATOM 836 O O . CYS A 1 118 ? -7.963 12.358 2.319 1.00 93.25 118 CYS A O 1
ATOM 838 N N . ALA A 1 119 ? -6.880 10.723 1.224 1.00 94.06 119 ALA A N 1
ATOM 839 C CA . ALA A 1 119 ? -6.868 9.791 2.351 1.00 94.06 119 ALA A CA 1
ATOM 840 C C . ALA A 1 119 ? -6.106 10.354 3.562 1.00 94.06 119 ALA A C 1
ATOM 842 O O . ALA A 1 119 ? -6.568 10.224 4.694 1.00 94.06 119 ALA A O 1
ATOM 843 N N . ALA A 1 120 ? -4.981 11.039 3.328 1.00 93.12 120 ALA A N 1
ATOM 844 C CA . ALA A 1 120 ? -4.148 11.629 4.376 1.00 93.12 120 ALA A CA 1
ATOM 845 C C . ALA A 1 120 ? -4.852 12.717 5.204 1.00 93.12 120 ALA A C 1
ATOM 847 O O . ALA A 1 120 ? -4.520 12.915 6.374 1.00 93.12 120 ALA A O 1
ATOM 848 N N . VAL A 1 121 ? -5.825 13.418 4.613 1.00 91.88 121 VAL A N 1
ATOM 849 C CA . VAL A 1 121 ? -6.542 14.540 5.244 1.00 91.88 121 VAL A CA 1
ATOM 850 C C . VAL A 1 121 ? -8.002 14.212 5.570 1.00 91.88 121 VAL A C 1
ATOM 852 O O . VAL A 1 121 ? -8.797 15.116 5.829 1.00 91.88 121 VAL A O 1
ATOM 855 N N . ALA A 1 122 ? -8.376 12.930 5.557 1.00 92.12 122 ALA A N 1
ATOM 856 C CA . ALA A 1 122 ? -9.749 12.508 5.804 1.00 92.12 122 ALA A CA 1
ATOM 857 C C . ALA A 1 122 ? -10.221 12.854 7.229 1.00 92.12 122 ALA A C 1
ATOM 859 O O . ALA A 1 122 ? -9.540 12.587 8.224 1.00 92.12 122 ALA A O 1
ATOM 860 N N . LEU A 1 123 ? -11.418 13.445 7.319 1.00 91.69 123 LEU A N 1
ATOM 861 C CA . LEU A 1 123 ? -12.066 13.887 8.555 1.00 91.69 123 LEU A CA 1
ATOM 862 C C . LEU A 1 123 ? -13.553 13.476 8.569 1.00 91.69 123 LEU A C 1
ATOM 864 O O . LEU A 1 123 ? -14.148 13.340 7.499 1.00 91.69 123 LEU A O 1
ATOM 868 N N . PRO A 1 124 ? -14.177 13.324 9.753 1.00 95.12 124 PRO A N 1
ATOM 869 C CA . PRO A 1 124 ? -13.543 13.298 11.075 1.00 95.12 124 PRO A CA 1
ATOM 870 C C . PRO A 1 124 ? -12.660 12.053 11.243 1.00 95.12 124 PRO A C 1
ATOM 872 O O . PRO A 1 124 ? -12.853 11.063 10.539 1.00 95.12 124 PRO A O 1
ATOM 875 N N . ARG A 1 125 ? -11.687 12.098 12.160 1.00 95.50 125 ARG A N 1
ATOM 876 C CA . ARG A 1 125 ? -10.781 10.972 12.436 1.00 95.50 125 ARG A CA 1
ATOM 877 C C . ARG A 1 125 ? -10.650 10.696 13.928 1.00 95.50 125 ARG A C 1
ATOM 879 O O . ARG A 1 125 ? -10.666 11.625 14.732 1.00 95.50 125 ARG A O 1
ATOM 886 N N . THR A 1 126 ? -10.488 9.426 14.274 1.00 98.12 126 THR A N 1
ATOM 887 C CA . THR A 1 126 ? -10.267 8.962 15.644 1.00 98.12 126 THR A CA 1
ATOM 888 C C . THR A 1 126 ? -8.775 8.785 15.889 1.00 98.12 126 THR A C 1
ATOM 890 O O . THR A 1 126 ? -8.127 8.010 15.191 1.00 98.12 126 THR A O 1
ATOM 893 N N . THR A 1 127 ? -8.226 9.478 16.886 1.00 97.69 127 THR A N 1
ATOM 894 C CA . THR A 1 127 ? -6.831 9.282 17.302 1.00 97.69 127 THR A CA 1
ATOM 895 C C . THR A 1 127 ? -6.689 7.986 18.094 1.00 97.69 127 THR A C 1
ATOM 897 O O . THR A 1 127 ? -7.405 7.770 19.071 1.00 97.69 127 THR A O 1
ATOM 900 N N . ILE A 1 128 ? -5.737 7.150 17.694 1.00 98.00 128 ILE A N 1
ATOM 901 C CA . ILE A 1 128 ? -5.375 5.901 18.352 1.00 98.00 128 ILE A CA 1
ATOM 902 C C . ILE A 1 128 ? -4.000 6.081 18.997 1.00 98.00 128 ILE A C 1
ATOM 904 O O . ILE A 1 128 ? -3.024 6.408 18.327 1.00 98.00 128 ILE A O 1
ATOM 908 N N . ALA A 1 129 ? -3.931 5.883 20.314 1.00 96.50 129 ALA A N 1
ATOM 909 C CA . ALA A 1 129 ? -2.687 6.013 21.078 1.00 96.50 129 ALA A CA 1
ATOM 910 C C . ALA A 1 129 ? -1.822 4.740 21.047 1.00 96.50 129 ALA A C 1
ATOM 912 O O . ALA A 1 129 ? -0.636 4.791 21.363 1.00 96.50 129 ALA A O 1
ATOM 913 N N . ALA A 1 130 ? -2.414 3.593 20.702 1.00 95.38 130 ALA A N 1
ATOM 914 C CA . ALA A 1 130 ? -1.699 2.328 20.630 1.00 95.38 130 ALA A CA 1
ATOM 915 C C . ALA A 1 130 ? -0.728 2.314 19.442 1.00 95.38 130 ALA A C 1
ATOM 917 O O . ALA A 1 130 ? -1.094 2.679 18.328 1.00 95.38 130 ALA A O 1
ATOM 918 N N . THR A 1 131 ? 0.486 1.825 19.679 1.00 95.19 131 THR A N 1
ATOM 919 C CA . THR A 1 131 ? 1.507 1.613 18.642 1.00 95.19 131 THR A CA 1
ATOM 920 C C . THR A 1 131 ? 1.420 0.226 18.006 1.00 95.19 131 THR A C 1
ATOM 922 O O . THR A 1 131 ? 2.045 -0.013 16.983 1.00 95.19 131 THR A O 1
ATOM 925 N N . SER A 1 132 ? 0.615 -0.685 18.563 1.00 97.94 132 SER A N 1
ATOM 926 C CA . SER A 1 132 ? 0.326 -2.004 17.992 1.00 97.94 132 SER A CA 1
ATOM 927 C C . SER A 1 132 ? -1.150 -2.112 17.630 1.00 97.94 132 SER A C 1
ATOM 929 O O . SER A 1 132 ? -2.012 -1.786 18.445 1.00 97.94 132 SER A O 1
ATOM 931 N N . ILE A 1 133 ? -1.439 -2.633 16.437 1.00 98.56 133 ILE A N 1
ATOM 932 C CA . ILE A 1 133 ? -2.805 -2.951 15.975 1.00 98.56 133 ILE A CA 1
ATOM 933 C C . ILE A 1 133 ? -3.139 -4.444 16.093 1.00 98.56 133 ILE A C 1
ATOM 935 O O . ILE A 1 133 ? -4.193 -4.899 15.648 1.00 98.56 133 ILE A O 1
ATOM 939 N N . THR A 1 134 ? -2.247 -5.228 16.696 1.00 98.75 134 THR A N 1
ATOM 940 C CA . THR A 1 134 ? -2.423 -6.678 16.847 1.00 98.75 134 THR A CA 1
ATOM 941 C C . THR A 1 134 ? -3.667 -6.994 17.676 1.00 98.75 134 THR A C 1
ATOM 943 O O . THR A 1 134 ? -3.846 -6.455 18.763 1.00 98.75 134 THR A O 1
ATOM 946 N N . GLY A 1 135 ? -4.535 -7.867 17.166 1.00 98.56 135 GLY A N 1
ATOM 947 C CA . GLY A 1 135 ? -5.804 -8.247 17.789 1.00 98.56 135 GLY A CA 1
ATOM 948 C C . GLY A 1 135 ? -6.914 -7.200 17.658 1.00 98.56 135 GLY A C 1
ATOM 949 O O . GLY A 1 135 ? -8.041 -7.453 18.080 1.00 98.56 135 GLY A O 1
ATOM 950 N N . SER A 1 136 ? -6.632 -6.037 17.062 1.00 98.56 136 SER A N 1
ATOM 951 C CA . SER A 1 136 ? -7.624 -4.973 16.907 1.00 98.56 136 SER A CA 1
ATOM 952 C C . SER A 1 136 ? -8.641 -5.309 15.819 1.00 98.56 136 SER A C 1
ATOM 954 O O . SER A 1 136 ? -8.327 -5.954 14.815 1.00 98.56 136 SER A O 1
ATOM 956 N N . THR A 1 137 ? -9.868 -4.826 16.012 1.00 98.62 137 THR A N 1
ATOM 957 C CA . THR A 1 137 ? -10.913 -4.813 14.985 1.00 98.62 137 THR A CA 1
ATOM 958 C C . THR A 1 137 ? -11.304 -3.371 14.700 1.00 98.62 137 THR A C 1
ATOM 960 O O . THR A 1 137 ? -11.731 -2.659 15.606 1.00 98.62 137 THR A O 1
ATOM 963 N N . PHE A 1 138 ? -11.168 -2.951 13.448 1.00 98.62 138 PHE A N 1
ATOM 964 C CA . PHE A 1 138 ? -11.583 -1.640 12.967 1.00 98.62 138 PHE A CA 1
ATOM 965 C C . PHE A 1 138 ? -12.916 -1.755 12.230 1.00 98.62 138 PHE A C 1
ATOM 967 O O . PHE A 1 138 ? -13.093 -2.627 11.377 1.00 98.62 138 PHE A O 1
ATOM 974 N N . THR A 1 139 ? -13.846 -0.866 12.565 1.00 98.38 139 THR A N 1
ATOM 975 C CA . THR A 1 139 ? -15.092 -0.630 11.825 1.00 98.38 139 THR A CA 1
ATOM 976 C C . THR A 1 139 ? -14.875 0.491 10.796 1.00 98.38 139 THR A C 1
ATOM 978 O O . THR A 1 139 ? -13.787 1.068 10.755 1.00 98.38 139 THR A O 1
ATOM 981 N N . PRO A 1 140 ? -15.827 0.783 9.889 1.00 97.94 140 PRO A N 1
ATOM 982 C CA . PRO A 1 140 ? -15.609 1.807 8.866 1.00 97.94 140 PRO A CA 1
ATOM 983 C C . PRO A 1 140 ? -15.316 3.178 9.491 1.00 97.94 140 PRO A C 1
ATOM 985 O O . PRO A 1 140 ? -16.053 3.627 10.369 1.00 97.94 140 PRO A O 1
ATOM 988 N N . GLY A 1 141 ? -14.259 3.854 9.036 1.00 97.12 141 GLY A N 1
ATOM 989 C CA . GLY A 1 141 ? -13.835 5.134 9.600 1.00 97.12 141 GLY A CA 1
ATOM 990 C C . GLY A 1 141 ? -12.420 5.573 9.219 1.00 97.12 141 GLY A C 1
A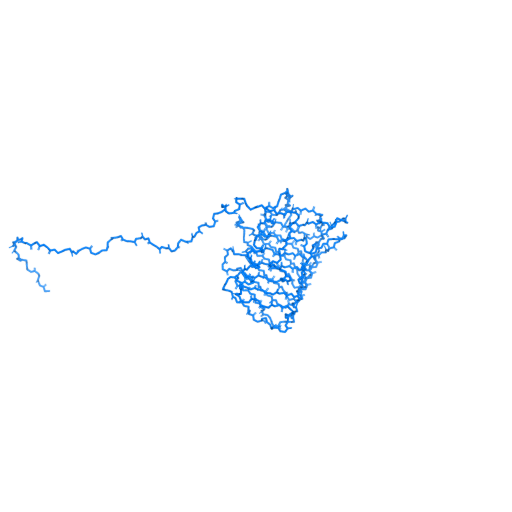TOM 991 O O . GLY A 1 141 ? -11.692 4.879 8.508 1.00 97.12 141 GLY A O 1
ATOM 992 N N . ASN A 1 142 ? -12.037 6.750 9.718 1.00 97.88 142 ASN A N 1
ATOM 993 C CA . ASN A 1 142 ? -10.687 7.299 9.588 1.00 97.88 142 ASN A CA 1
ATOM 994 C C . ASN A 1 142 ? -9.974 7.198 10.944 1.00 97.88 142 ASN A C 1
ATOM 996 O O . ASN A 1 142 ? -10.474 7.716 11.945 1.00 97.88 142 ASN A O 1
ATOM 1000 N N . TYR A 1 143 ? -8.801 6.576 10.976 1.00 98.38 143 TYR A N 1
ATOM 1001 C CA . TYR A 1 143 ? -8.023 6.314 12.183 1.00 98.38 143 TYR A CA 1
ATOM 1002 C C . TYR A 1 143 ? -6.654 6.966 12.069 1.00 98.38 143 TYR A C 1
ATOM 1004 O O . TYR A 1 143 ? -5.963 6.771 11.076 1.00 98.38 143 TYR A O 1
ATOM 1012 N N . TYR A 1 144 ? -6.270 7.745 13.075 1.00 97.88 144 TYR A N 1
ATOM 1013 C CA . TYR A 1 144 ? -5.012 8.479 13.097 1.00 97.88 144 TYR A CA 1
ATOM 1014 C C . TYR A 1 144 ? -4.065 7.935 14.159 1.00 97.88 144 TYR A C 1
ATOM 1016 O O . TYR A 1 144 ? -4.437 7.848 15.327 1.00 97.88 144 TYR A O 1
ATOM 1024 N N . PHE A 1 145 ? -2.832 7.654 13.762 1.00 97.19 145 PHE A N 1
ATOM 1025 C CA . PHE A 1 145 ? -1.735 7.256 14.631 1.00 97.19 145 PHE A CA 1
ATOM 1026 C C . PHE A 1 145 ? -0.649 8.323 14.531 1.00 97.19 145 PHE A C 1
ATOM 1028 O O . PHE A 1 145 ? -0.198 8.641 13.435 1.00 97.19 145 PHE A O 1
ATOM 1035 N N . ALA A 1 146 ? -0.232 8.883 15.666 1.00 94.44 146 ALA A N 1
ATOM 1036 C CA . ALA A 1 146 ? 0.760 9.964 15.719 1.00 94.44 146 ALA A CA 1
ATOM 1037 C C . ALA A 1 146 ? 2.222 9.474 15.622 1.00 94.44 146 ALA A C 1
ATOM 1039 O O . ALA A 1 146 ? 3.142 10.219 15.943 1.00 94.44 146 ALA A O 1
ATOM 1040 N N . GLY A 1 147 ? 2.432 8.204 15.282 1.00 94.62 147 GLY A N 1
ATOM 1041 C CA . GLY A 1 147 ? 3.740 7.566 15.267 1.00 94.62 147 GLY A CA 1
ATOM 1042 C C .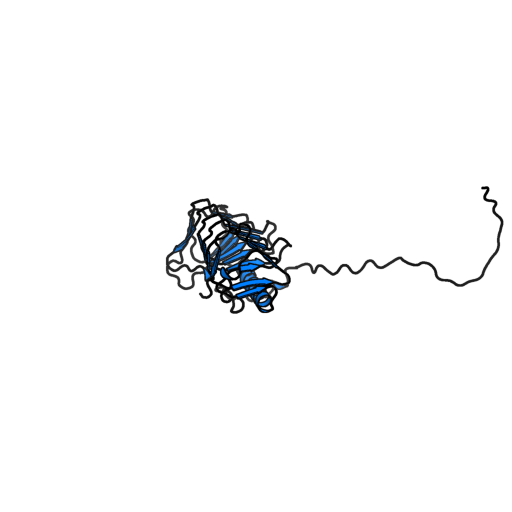 GLY A 1 147 ? 3.689 6.208 14.582 1.00 94.62 147 GLY A C 1
ATOM 1043 O O . GLY A 1 147 ? 2.654 5.807 14.045 1.00 94.62 147 GLY A O 1
ATOM 1044 N N . ALA A 1 148 ? 4.814 5.494 14.632 1.00 95.94 148 ALA A N 1
ATOM 1045 C CA . ALA A 1 148 ? 4.949 4.183 14.012 1.00 95.94 148 ALA A CA 1
ATOM 104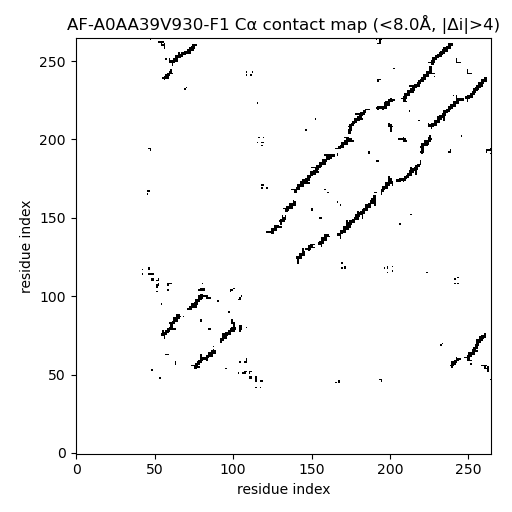6 C C . ALA A 1 148 ? 3.958 3.155 14.582 1.00 95.94 148 ALA A C 1
ATOM 1048 O O . ALA A 1 148 ? 3.684 3.121 15.787 1.00 95.94 148 ALA A O 1
ATOM 1049 N N . VAL A 1 149 ? 3.464 2.292 13.696 1.00 98.19 149 VAL A N 1
ATOM 1050 C CA . VAL A 1 149 ? 2.500 1.236 14.002 1.00 98.19 149 VAL A CA 1
ATOM 1051 C C . VAL A 1 149 ? 3.082 -0.126 13.663 1.00 98.19 149 VAL A C 1
ATOM 1053 O O . VAL A 1 149 ? 3.676 -0.317 12.600 1.00 98.19 149 VAL A O 1
ATOM 1056 N N . ASN A 1 150 ? 2.854 -1.103 14.540 1.00 98.31 150 ASN A N 1
ATOM 1057 C CA . ASN A 1 150 ? 3.245 -2.483 14.321 1.00 98.31 150 ASN A CA 1
ATOM 1058 C C . ASN A 1 150 ? 2.059 -3.465 14.319 1.00 98.31 150 ASN A C 1
ATOM 1060 O O . ASN A 1 150 ? 1.100 -3.342 15.082 1.00 98.31 150 ASN A O 1
ATOM 1064 N N . LEU A 1 151 ? 2.168 -4.508 13.501 1.00 98.75 151 LEU A N 1
ATOM 1065 C CA . LEU A 1 151 ? 1.372 -5.733 13.588 1.00 98.75 151 LEU A CA 1
ATOM 1066 C C . LEU A 1 151 ? 2.324 -6.880 13.929 1.00 98.75 151 LEU A C 1
ATOM 1068 O O . LEU A 1 151 ? 3.282 -7.114 13.202 1.00 98.75 151 LEU A O 1
ATOM 1072 N N . ALA A 1 152 ? 2.118 -7.568 15.049 1.00 98.62 152 ALA A N 1
ATOM 1073 C CA . ALA A 1 152 ? 3.045 -8.591 15.527 1.00 98.62 152 ALA A CA 1
ATOM 1074 C C . ALA A 1 152 ? 3.120 -9.805 14.583 1.00 98.62 152 ALA A C 1
ATOM 1076 O O . ALA A 1 152 ? 2.187 -10.092 13.830 1.00 98.62 152 ALA A O 1
ATOM 1077 N N . ALA A 1 153 ? 4.230 -10.545 14.656 1.00 98.50 153 ALA A N 1
ATOM 1078 C CA . ALA A 1 153 ? 4.387 -11.799 13.926 1.00 98.50 153 ALA A CA 1
ATOM 1079 C C . ALA A 1 153 ? 3.311 -12.812 14.345 1.00 98.50 153 ALA A C 1
ATOM 1081 O O . ALA A 1 153 ? 2.972 -12.906 15.523 1.00 98.50 153 ALA A O 1
ATOM 1082 N N . SER A 1 154 ? 2.762 -13.549 13.376 1.00 98.56 154 SER A N 1
ATOM 1083 C CA . SER A 1 154 ? 1.589 -14.431 13.543 1.00 98.56 154 SER A CA 1
ATOM 1084 C C . SER A 1 154 ? 0.336 -13.740 14.110 1.00 98.56 154 SER A C 1
ATOM 1086 O O . SER A 1 154 ? -0.641 -14.399 14.458 1.00 98.56 154 SER A O 1
ATOM 1088 N N . GLY A 1 155 ? 0.355 -12.410 14.221 1.00 98.62 155 GLY A N 1
ATOM 1089 C CA . GLY A 1 155 ? -0.756 -11.601 14.687 1.00 98.62 155 GLY A CA 1
ATOM 1090 C C . GLY A 1 155 ? -1.716 -11.251 13.559 1.00 98.62 155 GLY A C 1
ATOM 1091 O O . GLY A 1 155 ? -1.379 -11.315 12.376 1.00 98.62 155 GLY A O 1
ATOM 1092 N N . ALA A 1 156 ? -2.918 -10.822 13.932 1.00 98.81 156 ALA A N 1
ATOM 1093 C CA . ALA A 1 156 ? -3.916 -10.372 12.975 1.00 98.81 156 ALA A CA 1
ATOM 1094 C C . ALA A 1 156 ? -4.496 -9.009 13.347 1.00 98.81 156 ALA A C 1
ATOM 1096 O O . ALA A 1 156 ? -4.589 -8.667 14.524 1.00 98.81 156 ALA A O 1
ATOM 1097 N N . VAL A 1 157 ? -4.920 -8.260 12.336 1.00 98.81 157 VAL A N 1
ATOM 1098 C CA . VAL A 1 157 ? -5.797 -7.092 12.465 1.00 98.81 157 VAL A CA 1
ATOM 1099 C C . VAL A 1 157 ? -7.033 -7.338 11.609 1.00 98.81 157 VAL A C 1
ATOM 1101 O O . VAL A 1 157 ? -6.922 -7.868 10.505 1.00 98.81 157 VAL A O 1
ATOM 1104 N N . THR A 1 158 ? -8.214 -6.989 12.113 1.00 98.88 158 THR A N 1
ATOM 1105 C CA . THR A 1 158 ? -9.483 -7.228 11.414 1.00 98.88 158 THR A CA 1
ATOM 1106 C C . THR A 1 158 ? -10.117 -5.921 10.965 1.00 98.88 158 THR A C 1
ATOM 1108 O O . THR A 1 158 ? -10.254 -4.992 11.754 1.00 98.88 158 THR A O 1
ATOM 1111 N N . PHE A 1 159 ? -10.565 -5.877 9.715 1.00 98.75 159 PHE A N 1
ATOM 1112 C CA . PHE A 1 159 ? -11.444 -4.844 9.181 1.00 98.75 159 PHE A CA 1
ATOM 1113 C C . PHE A 1 159 ? -12.840 -5.435 9.022 1.00 98.75 159 PHE A C 1
ATOM 1115 O O . PHE A 1 159 ? -13.062 -6.323 8.196 1.00 98.75 159 PHE A O 1
ATOM 1122 N N . ASP A 1 160 ? -13.774 -4.972 9.846 1.00 98.56 160 ASP A N 1
ATOM 1123 C CA . ASP A 1 160 ? -15.145 -5.464 9.901 1.00 98.56 160 ASP A CA 1
ATOM 1124 C C . ASP A 1 160 ? -16.088 -4.398 9.335 1.00 98.56 160 ASP A C 1
ATOM 1126 O O . ASP A 1 160 ? -16.297 -3.345 9.935 1.00 98.56 160 ASP A O 1
ATOM 1130 N N . ALA A 1 161 ? -16.651 -4.654 8.153 1.00 97.44 161 ALA A N 1
ATOM 1131 C CA . ALA A 1 161 ? -17.579 -3.716 7.525 1.00 97.44 161 ALA A CA 1
ATOM 1132 C C . ALA A 1 161 ? -18.979 -3.729 8.156 1.00 97.44 161 ALA A C 1
ATOM 1134 O O . ALA A 1 161 ? -19.794 -2.879 7.807 1.00 97.44 161 ALA A O 1
ATOM 1135 N N . GLY A 1 162 ? -19.295 -4.685 9.039 1.00 96.75 162 GLY A N 1
ATOM 1136 C CA . GLY A 1 162 ? -20.609 -4.787 9.678 1.00 96.75 162 GLY A CA 1
ATOM 1137 C C . GLY A 1 162 ? -21.781 -4.916 8.695 1.00 96.75 162 GLY A C 1
ATOM 1138 O O . GLY A 1 162 ? -22.893 -4.513 9.021 1.00 96.75 162 GLY A O 1
ATOM 1139 N N . GLY A 1 163 ? -21.542 -5.417 7.476 1.00 91.81 163 GLY A N 1
ATOM 1140 C CA . GLY A 1 163 ? -22.542 -5.485 6.404 1.00 91.81 163 GLY A CA 1
ATOM 1141 C C . GLY A 1 163 ? -22.705 -4.198 5.582 1.00 91.81 163 GLY A C 1
ATOM 1142 O O . GLY A 1 163 ? -23.531 -4.160 4.671 1.00 91.81 163 GLY A O 1
ATOM 1143 N N . VAL A 1 164 ? -21.922 -3.149 5.848 1.00 90.94 164 VAL A N 1
ATOM 1144 C CA . VAL A 1 164 ? -21.978 -1.885 5.100 1.00 90.94 164 VAL A CA 1
ATOM 1145 C C . VAL A 1 164 ? -21.250 -2.033 3.760 1.00 90.94 164 VAL A C 1
ATOM 1147 O O . VAL A 1 164 ? -20.027 -2.139 3.699 1.00 90.94 164 VAL A O 1
ATOM 1150 N N . SER A 1 165 ? -21.998 -1.992 2.656 1.00 81.62 165 SER A N 1
ATOM 1151 C CA . SER A 1 165 ? -21.468 -2.209 1.297 1.00 81.62 165 SER A CA 1
ATOM 1152 C C . SER A 1 165 ? -20.460 -1.148 0.832 1.00 81.62 165 SER A C 1
ATOM 1154 O O . SER A 1 165 ? -19.584 -1.448 0.018 1.00 81.62 165 SER A O 1
ATOM 1156 N N . ALA A 1 166 ? -20.568 0.073 1.363 1.00 85.81 166 ALA A N 1
ATOM 1157 C CA . ALA A 1 166 ? -19.680 1.206 1.096 1.00 85.81 166 ALA A CA 1
ATOM 1158 C C . ALA A 1 166 ? -18.670 1.465 2.234 1.00 85.81 166 ALA A C 1
ATOM 1160 O O . ALA A 1 166 ? -18.143 2.570 2.343 1.00 85.81 166 ALA A O 1
ATOM 1161 N N . ALA A 1 167 ? -18.412 0.471 3.096 1.00 93.06 167 ALA A N 1
ATOM 1162 C CA . ALA A 1 167 ? -17.448 0.574 4.190 1.00 93.06 167 ALA A CA 1
ATOM 1163 C C . ALA A 1 167 ? -16.067 1.000 3.678 1.00 93.06 167 ALA A C 1
ATOM 1165 O O . ALA A 1 167 ? -15.521 0.321 2.809 1.00 93.06 167 ALA A O 1
ATOM 1166 N N . GLN A 1 168 ? -15.514 2.080 4.237 1.00 95.50 168 GLN A N 1
ATOM 1167 C CA . GLN A 1 168 ? -14.176 2.596 3.949 1.00 95.50 168 GLN A CA 1
ATOM 1168 C C . GLN A 1 168 ? -13.370 2.738 5.237 1.00 95.50 168 GLN A C 1
ATOM 1170 O O . GLN A 1 168 ? -13.914 3.118 6.274 1.00 95.50 168 GLN A O 1
ATOM 1175 N N . PHE A 1 169 ? -12.081 2.425 5.152 1.00 97.88 169 PHE A N 1
ATOM 1176 C CA . PHE A 1 169 ? -11.161 2.431 6.278 1.00 97.88 169 PHE A CA 1
ATOM 1177 C C . PHE A 1 169 ? -9.898 3.182 5.872 1.00 97.88 169 PHE A C 1
ATOM 1179 O O . PHE A 1 169 ? -9.174 2.726 4.989 1.00 97.88 169 PHE A O 1
ATOM 1186 N N . ASN A 1 170 ? -9.638 4.321 6.505 1.00 97.88 170 ASN A N 1
ATOM 1187 C CA . ASN A 1 170 ? -8.442 5.119 6.250 1.00 97.88 170 ASN A CA 1
ATOM 1188 C C . ASN A 1 170 ? -7.541 5.059 7.484 1.00 97.88 170 ASN A C 1
ATOM 1190 O O . ASN A 1 170 ? -7.852 5.657 8.513 1.00 97.88 170 ASN A O 1
ATOM 1194 N N . MET A 1 171 ? -6.439 4.324 7.380 1.00 98.44 171 MET A N 1
ATOM 1195 C CA . MET A 1 171 ? -5.426 4.160 8.418 1.00 98.44 171 MET A CA 1
ATOM 1196 C C . MET A 1 171 ? -4.318 5.181 8.166 1.00 98.44 171 MET A C 1
ATOM 1198 O O . MET A 1 171 ? -3.480 4.980 7.295 1.00 98.44 171 MET A O 1
ATOM 1202 N N . ILE A 1 172 ? -4.348 6.301 8.882 1.00 97.56 172 ILE A N 1
ATOM 1203 C CA . ILE A 1 172 ? -3.432 7.431 8.714 1.00 97.56 172 ILE A CA 1
ATOM 1204 C C . ILE A 1 172 ? -2.342 7.324 9.776 1.00 97.56 172 ILE A C 1
ATOM 1206 O O . ILE A 1 172 ? -2.602 7.552 10.956 1.00 97.56 172 ILE A O 1
ATOM 1210 N N . ILE A 1 173 ? -1.135 6.962 9.359 1.00 97.44 173 ILE A N 1
ATOM 1211 C CA . ILE A 1 173 ? -0.000 6.659 10.227 1.00 97.44 173 ILE A CA 1
ATOM 1212 C C . ILE A 1 173 ? 1.084 7.709 9.991 1.00 97.44 173 ILE A C 1
ATOM 1214 O O . ILE A 1 173 ? 1.724 7.744 8.942 1.00 97.44 173 ILE A O 1
ATOM 1218 N N . ASP A 1 174 ? 1.284 8.576 10.980 1.00 95.31 174 ASP A N 1
ATOM 1219 C CA . ASP A 1 174 ? 2.342 9.588 11.014 1.00 95.31 174 ASP A CA 1
ATOM 1220 C C . ASP A 1 174 ? 3.678 8.956 11.446 1.00 95.31 174 ASP A C 1
ATOM 1222 O O . ASP A 1 174 ? 4.235 9.247 12.502 1.00 95.31 174 ASP A O 1
ATOM 1226 N N . GLY A 1 175 ? 4.134 7.978 10.665 1.00 94.75 175 GLY A N 1
ATOM 1227 C CA . GLY A 1 175 ? 5.331 7.182 10.912 1.00 94.75 175 GLY A CA 1
ATOM 1228 C C . GLY A 1 175 ? 5.342 5.907 10.075 1.00 94.75 175 GLY A C 1
ATOM 1229 O O . GLY A 1 175 ? 4.559 5.765 9.138 1.00 94.75 175 GLY A O 1
ATOM 1230 N N . ALA A 1 176 ? 6.213 4.966 10.436 1.00 95.81 176 ALA A N 1
ATOM 1231 C CA . ALA A 1 176 ? 6.365 3.696 9.730 1.00 95.81 176 ALA A CA 1
ATOM 1232 C C . ALA A 1 176 ? 5.240 2.688 10.037 1.00 95.81 176 ALA A C 1
ATOM 1234 O O . ALA A 1 176 ? 4.692 2.666 11.143 1.00 95.81 176 ALA A O 1
ATOM 1235 N N . LEU A 1 177 ? 4.963 1.791 9.088 1.00 98.31 177 LEU A N 1
ATOM 1236 C CA . LEU A 1 177 ? 4.139 0.596 9.293 1.00 98.31 177 LEU A CA 1
ATOM 1237 C C . LEU A 1 177 ? 5.012 -0.655 9.199 1.00 98.31 177 LEU A C 1
ATOM 1239 O O . LEU A 1 177 ? 5.581 -0.946 8.152 1.00 98.31 177 LEU A O 1
ATOM 1243 N N . VAL A 1 178 ? 5.064 -1.450 10.266 1.00 98.50 178 VAL A N 1
ATOM 1244 C CA . VAL A 1 178 ? 5.830 -2.705 10.285 1.00 98.50 178 VAL A CA 1
ATOM 1245 C C . VAL A 1 178 ? 4.919 -3.875 10.621 1.00 98.50 178 VAL A C 1
ATOM 1247 O O . VAL A 1 178 ? 4.307 -3.918 11.685 1.00 98.50 178 VAL A O 1
ATOM 1250 N N . THR A 1 179 ? 4.851 -4.872 9.745 1.00 98.75 179 THR A N 1
ATOM 1251 C CA . THR A 1 179 ? 4.154 -6.128 10.035 1.00 98.75 179 THR A CA 1
ATOM 1252 C C . THR A 1 179 ? 5.159 -7.258 10.234 1.00 98.75 179 THR A C 1
ATOM 1254 O O . THR A 1 179 ? 6.149 -7.372 9.515 1.00 98.75 179 THR A O 1
ATOM 1257 N N . GLY A 1 180 ? 4.934 -8.090 11.244 1.00 98.69 180 GLY A N 1
ATOM 1258 C CA . GLY A 1 180 ? 5.756 -9.259 11.514 1.00 98.69 180 GLY A CA 1
ATOM 1259 C C . GLY A 1 180 ? 5.464 -10.395 10.537 1.00 98.69 180 GLY A C 1
ATOM 1260 O O . GLY A 1 180 ? 4.439 -10.408 9.849 1.00 98.69 180 GLY A O 1
ATOM 1261 N N . ALA A 1 181 ? 6.365 -11.377 10.496 1.00 98.75 181 ALA A N 1
ATOM 1262 C CA . ALA A 1 181 ? 6.198 -12.560 9.658 1.00 98.75 181 ALA A CA 1
ATOM 1263 C C . ALA A 1 181 ? 4.893 -13.309 9.977 1.00 98.75 181 ALA A C 1
ATOM 1265 O O . ALA A 1 181 ? 4.460 -13.354 11.131 1.00 98.75 181 ALA A O 1
ATOM 1266 N N . SER A 1 182 ? 4.268 -13.890 8.955 1.00 98.69 182 SER A N 1
ATOM 1267 C CA . SER A 1 182 ? 3.006 -14.637 9.045 1.00 98.69 182 SER A CA 1
ATOM 1268 C C . SER A 1 182 ? 1.833 -13.841 9.632 1.00 98.69 182 SER A C 1
ATOM 1270 O O . SER A 1 182 ? 0.859 -14.423 10.108 1.00 98.69 182 SER A O 1
ATOM 1272 N N . SER A 1 183 ? 1.913 -12.509 9.639 1.00 98.88 183 SER A N 1
ATOM 1273 C CA . SER A 1 183 ? 0.805 -11.660 10.072 1.00 98.88 183 SER A CA 1
ATOM 1274 C C . SER A 1 183 ? -0.316 -11.607 9.030 1.00 98.88 183 SER A C 1
ATOM 1276 O O . SER A 1 183 ? -0.109 -11.910 7.854 1.00 98.88 183 SER A O 1
ATOM 1278 N N . THR A 1 184 ? -1.532 -11.257 9.453 1.00 98.88 184 THR A N 1
ATOM 1279 C CA . THR A 1 184 ? -2.710 -11.267 8.571 1.00 98.88 184 THR A CA 1
ATOM 1280 C C . THR A 1 184 ? -3.591 -10.031 8.748 1.00 98.88 184 THR A C 1
ATOM 1282 O O . THR A 1 184 ? -4.025 -9.704 9.852 1.00 98.88 184 THR A O 1
ATOM 1285 N N . VAL A 1 185 ? -3.937 -9.384 7.636 1.00 98.88 185 VAL A N 1
ATOM 1286 C CA . VAL A 1 185 ? -5.024 -8.402 7.554 1.00 98.88 185 VAL A CA 1
ATOM 1287 C C . VAL A 1 185 ? -6.309 -9.122 7.144 1.00 98.88 185 VAL A C 1
ATOM 1289 O O . VAL A 1 185 ? -6.460 -9.534 5.992 1.00 98.88 185 VAL A O 1
ATOM 1292 N N . ILE A 1 186 ? -7.236 -9.274 8.086 1.00 98.81 186 ILE A N 1
ATOM 1293 C CA . ILE A 1 186 ? -8.496 -10.005 7.915 1.00 98.81 186 ILE A CA 1
ATOM 1294 C C . ILE A 1 186 ? -9.592 -9.055 7.428 1.00 98.81 186 ILE A C 1
ATOM 1296 O O . ILE A 1 186 ? -9.799 -7.987 8.001 1.00 98.81 186 ILE A O 1
ATOM 1300 N N . LEU A 1 187 ? -10.340 -9.477 6.407 1.00 98.25 187 LEU A N 1
ATOM 1301 C CA . LEU A 1 187 ? -11.548 -8.800 5.936 1.00 98.25 187 LEU A CA 1
ATOM 1302 C C . LEU A 1 187 ? -12.781 -9.559 6.421 1.00 98.25 187 LEU A C 1
ATOM 1304 O O . LEU A 1 187 ? -12.895 -10.763 6.193 1.00 98.25 187 LEU A O 1
ATOM 1308 N N . LYS A 1 188 ? -13.716 -8.866 7.071 1.00 98.31 188 LYS A N 1
ATOM 1309 C CA . LYS A 1 188 ? -14.910 -9.477 7.660 1.00 98.31 188 LYS A CA 1
ATOM 1310 C C . LYS A 1 188 ? -16.182 -8.722 7.278 1.00 98.31 188 LYS A C 1
ATOM 1312 O O . LYS A 1 188 ? -16.160 -7.519 7.021 1.00 98.31 188 LYS A O 1
ATOM 1317 N N . ASN A 1 189 ? -17.296 -9.458 7.222 1.00 97.25 189 ASN A N 1
ATOM 1318 C CA . ASN A 1 189 ? -18.655 -8.938 7.030 1.00 97.25 189 ASN A CA 1
ATOM 1319 C C . ASN A 1 189 ? -18.799 -7.958 5.852 1.00 97.25 189 ASN A C 1
ATOM 1321 O O . ASN A 1 189 ? -19.475 -6.936 5.963 1.00 97.25 189 ASN A O 1
ATOM 1325 N N . GLY A 1 190 ? -18.155 -8.265 4.722 1.00 94.88 190 GLY A N 1
ATOM 1326 C CA . GLY A 1 190 ? -18.244 -7.461 3.500 1.00 94.88 190 GLY A CA 1
ATOM 1327 C C . GLY A 1 190 ? -17.166 -6.387 3.342 1.00 94.88 190 GLY A C 1
ATOM 1328 O O . GLY A 1 190 ? -17.230 -5.630 2.374 1.00 94.88 190 GLY A O 1
ATOM 1329 N N . ALA A 1 191 ? -16.166 -6.326 4.231 1.00 96.62 191 ALA A N 1
ATOM 1330 C CA . ALA A 1 191 ? -14.998 -5.475 4.024 1.00 96.62 191 ALA A CA 1
ATOM 1331 C C . ALA A 1 191 ? -14.260 -5.883 2.740 1.00 96.62 191 ALA A C 1
ATOM 1333 O O . ALA A 1 191 ? -14.106 -7.068 2.438 1.00 96.62 191 ALA A O 1
ATOM 1334 N N . LYS A 1 192 ? -13.804 -4.889 1.977 1.00 95.56 192 LYS A N 1
ATOM 1335 C CA . LYS A 1 192 ? -13.125 -5.079 0.691 1.00 95.56 192 LYS A CA 1
ATOM 1336 C C . LYS A 1 192 ? -11.770 -4.393 0.725 1.00 95.56 192 LYS A C 1
ATOM 1338 O O . LYS A 1 192 ? -11.692 -3.230 1.112 1.00 95.56 192 LYS A O 1
ATOM 1343 N N . ALA A 1 193 ? -10.735 -5.073 0.235 1.00 95.69 193 ALA A N 1
ATOM 1344 C CA . ALA A 1 193 ? -9.384 -4.521 0.146 1.00 95.69 193 ALA A CA 1
ATOM 1345 C C . ALA A 1 193 ? -9.344 -3.174 -0.605 1.00 95.69 193 ALA A C 1
ATOM 1347 O O . ALA A 1 193 ? -8.694 -2.243 -0.149 1.00 95.69 193 ALA A O 1
ATOM 1348 N N . CYS A 1 194 ? -10.111 -3.007 -1.689 1.00 94.06 194 CYS A N 1
ATOM 1349 C CA . CYS A 1 194 ? -10.150 -1.737 -2.426 1.00 94.06 194 CYS A CA 1
ATOM 1350 C C . CYS A 1 194 ? -10.690 -0.537 -1.624 1.00 94.06 194 CYS A C 1
ATOM 1352 O O . CYS A 1 194 ? -10.451 0.593 -2.038 1.00 94.06 194 CYS A O 1
ATOM 1354 N N . ASN A 1 195 ? -11.347 -0.757 -0.479 1.00 95.38 195 ASN A N 1
ATOM 1355 C CA . ASN A 1 195 ? -11.833 0.305 0.405 1.00 95.38 195 ASN A CA 1
ATOM 1356 C C . ASN A 1 195 ? -10.968 0.515 1.663 1.00 95.38 195 ASN A C 1
ATOM 1358 O O . ASN A 1 195 ? -11.361 1.278 2.547 1.00 95.38 195 ASN A O 1
ATOM 1362 N N . ILE A 1 196 ? -9.824 -0.161 1.774 1.00 97.25 196 ILE A N 1
ATOM 1363 C CA . ILE A 1 196 ? -8.874 0.034 2.873 1.00 97.25 196 ILE A CA 1
ATOM 1364 C C . ILE A 1 196 ? -7.685 0.821 2.330 1.00 97.25 196 ILE A C 1
ATOM 1366 O O . ILE A 1 196 ? -7.070 0.419 1.342 1.00 97.25 196 ILE A O 1
ATOM 1370 N N . PHE A 1 197 ? -7.366 1.938 2.973 1.00 97.75 197 PHE A N 1
ATOM 1371 C CA . PHE A 1 197 ? -6.245 2.804 2.636 1.00 97.75 197 PHE A CA 1
ATOM 1372 C C . PHE A 1 197 ? -5.297 2.869 3.827 1.00 97.75 197 PHE A C 1
ATOM 1374 O O . PHE A 1 197 ? -5.687 3.274 4.919 1.00 97.75 197 PHE A O 1
ATOM 1381 N N . TRP A 1 198 ? -4.050 2.483 3.601 1.00 98.38 198 TRP A N 1
ATOM 1382 C CA . TRP A 1 198 ? -2.944 2.590 4.540 1.00 98.38 198 TRP A CA 1
ATOM 1383 C C . TRP A 1 198 ? -2.088 3.776 4.109 1.00 98.38 198 TRP A C 1
ATOM 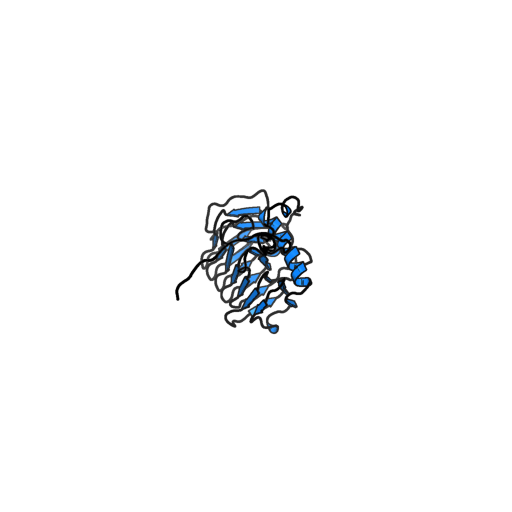1385 O O . TRP A 1 198 ? -1.414 3.707 3.088 1.00 98.38 198 TRP A O 1
ATOM 1395 N N . VAL A 1 199 ? -2.170 4.884 4.837 1.00 97.31 199 VAL A N 1
ATOM 1396 C CA . VAL A 1 199 ? -1.474 6.136 4.529 1.00 97.31 199 VAL A CA 1
ATOM 1397 C C . VAL A 1 199 ? -0.299 6.285 5.479 1.00 97.31 199 VAL A C 1
ATOM 1399 O O . VAL A 1 199 ? -0.510 6.482 6.673 1.00 97.31 199 VAL A O 1
ATOM 1402 N N . ILE A 1 200 ? 0.916 6.183 4.952 1.00 97.19 200 ILE A N 1
ATOM 1403 C CA . ILE A 1 200 ? 2.149 6.052 5.732 1.00 97.19 200 ILE A CA 1
ATOM 1404 C C . ILE A 1 200 ? 3.025 7.279 5.501 1.00 97.19 200 ILE A C 1
ATOM 1406 O O . ILE A 1 200 ? 3.277 7.659 4.356 1.00 97.19 200 ILE A O 1
ATOM 1410 N N . GLY A 1 201 ? 3.433 7.916 6.600 1.00 93.38 201 GLY A N 1
ATOM 1411 C CA . GLY A 1 201 ? 4.257 9.124 6.611 1.00 93.38 201 GLY A CA 1
ATOM 1412 C C . GLY A 1 201 ? 3.756 10.222 5.662 1.00 93.38 201 GLY A C 1
ATOM 1413 O O . GLY A 1 201 ? 4.509 10.644 4.789 1.00 93.38 201 GLY A O 1
ATOM 1414 N N . PRO A 1 202 ? 2.493 10.685 5.782 1.00 86.88 202 PRO A N 1
ATOM 1415 C CA . PRO A 1 202 ? 1.909 11.681 4.874 1.00 86.88 202 PRO A CA 1
ATOM 1416 C C . PRO A 1 202 ? 2.787 12.945 4.750 1.00 86.88 202 PRO A C 1
ATOM 1418 O O . PRO A 1 202 ? 3.593 13.200 5.630 1.00 86.88 202 PRO A O 1
ATOM 1421 N N . PRO A 1 203 ? 2.623 13.812 3.732 1.00 76.81 203 PRO A N 1
ATOM 1422 C CA . PRO A 1 203 ? 3.588 14.877 3.407 1.00 76.81 203 PRO A CA 1
ATOM 1423 C C . PRO A 1 203 ? 3.988 15.820 4.555 1.00 76.81 203 PRO A C 1
ATOM 1425 O O . PRO A 1 203 ? 5.081 16.375 4.537 1.00 76.81 203 PRO A O 1
ATOM 1428 N N . ALA A 1 204 ? 3.090 16.035 5.521 1.00 76.50 204 ALA A N 1
ATOM 1429 C CA . ALA A 1 204 ? 3.325 16.870 6.701 1.00 76.50 204 ALA A CA 1
ATOM 1430 C C . ALA A 1 204 ? 3.989 16.112 7.870 1.00 76.50 204 ALA A C 1
ATOM 1432 O O . ALA A 1 204 ? 4.189 16.692 8.936 1.00 76.50 204 ALA A O 1
ATOM 1433 N N . SER A 1 205 ? 4.292 14.829 7.679 1.00 76.88 205 SER A N 1
ATOM 1434 C CA . SER A 1 205 ? 4.935 13.961 8.652 1.00 76.88 205 SER A CA 1
ATOM 1435 C C . SER A 1 205 ? 6.368 14.406 8.886 1.00 76.88 205 SER A C 1
ATOM 1437 O O . SER A 1 205 ? 7.130 14.653 7.950 1.00 76.88 205 SER A O 1
ATOM 1439 N N . SER A 1 206 ? 6.728 14.502 10.160 1.00 64.75 206 SER A N 1
ATOM 1440 C CA . SER A 1 206 ? 8.109 14.670 10.609 1.00 64.75 206 SER A CA 1
ATOM 1441 C C . SER A 1 206 ? 8.781 13.333 10.931 1.00 64.75 206 SER A C 1
ATOM 1443 O O . SER A 1 206 ? 9.990 13.296 11.165 1.00 64.75 206 SER A O 1
ATOM 1445 N N . ALA A 1 207 ? 8.011 12.243 10.947 1.00 62.19 207 ALA A N 1
ATOM 1446 C CA . ALA A 1 207 ? 8.501 10.891 11.138 1.00 62.19 207 ALA A CA 1
ATOM 1447 C C . ALA A 1 207 ? 8.849 10.268 9.778 1.00 62.19 207 ALA A C 1
ATOM 1449 O O . ALA A 1 207 ? 8.240 10.582 8.758 1.00 62.19 207 ALA A O 1
ATOM 1450 N N . GLY A 1 208 ? 9.853 9.388 9.750 1.00 69.00 208 GLY A N 1
ATOM 1451 C CA . GLY A 1 208 ? 10.178 8.634 8.538 1.00 69.00 208 GLY A CA 1
ATOM 1452 C C . GLY A 1 208 ? 8.958 7.872 8.009 1.00 69.00 208 GLY A C 1
ATOM 1453 O O . GLY A 1 208 ? 8.125 7.398 8.787 1.00 69.00 208 GLY A O 1
ATOM 1454 N N . ALA A 1 209 ? 8.870 7.764 6.688 1.00 79.31 209 ALA A N 1
ATOM 1455 C CA . ALA A 1 209 ? 7.816 7.056 5.981 1.00 79.31 209 ALA A CA 1
ATOM 1456 C C . ALA A 1 209 ? 8.405 5.756 5.437 1.00 79.31 209 ALA A C 1
ATOM 1458 O O . ALA A 1 209 ? 9.197 5.823 4.510 1.00 79.31 209 ALA A O 1
ATOM 1459 N N . ASP A 1 210 ? 8.080 4.608 6.028 1.00 94.81 210 ASP A N 1
ATOM 1460 C CA . ASP A 1 210 ? 8.441 3.312 5.450 1.00 94.81 210 ASP A CA 1
ATOM 1461 C C . ASP A 1 210 ? 7.415 2.246 5.847 1.00 94.81 210 ASP A C 1
ATOM 1463 O O . ASP A 1 210 ? 7.002 2.139 7.009 1.00 94.81 210 ASP A O 1
ATOM 1467 N N . THR A 1 211 ? 7.055 1.398 4.890 1.00 98.31 211 THR A N 1
ATOM 1468 C CA . THR A 1 211 ? 6.269 0.188 5.112 1.00 98.31 211 THR A CA 1
ATOM 1469 C C . THR A 1 211 ? 7.155 -1.040 4.990 1.00 98.31 211 THR A C 1
ATOM 1471 O O . THR A 1 211 ? 7.815 -1.254 3.977 1.00 98.31 211 THR A O 1
ATOM 1474 N N . THR A 1 212 ? 7.117 -1.912 5.993 1.00 98.62 212 THR A N 1
ATOM 1475 C CA . THR A 1 212 ? 7.737 -3.239 5.943 1.00 98.62 212 THR A CA 1
ATOM 1476 C C . THR A 1 212 ? 6.678 -4.313 6.146 1.00 98.62 212 THR A C 1
ATOM 1478 O O . THR A 1 212 ? 6.055 -4.404 7.208 1.00 98.62 212 THR A O 1
ATOM 1481 N N . LEU A 1 213 ? 6.477 -5.154 5.131 1.00 98.81 213 LEU A N 1
ATOM 1482 C CA . LEU A 1 213 ? 5.622 -6.330 5.217 1.00 98.81 213 LEU A CA 1
ATOM 1483 C C . LEU A 1 213 ? 6.452 -7.565 5.563 1.00 98.81 213 LEU A C 1
ATOM 1485 O O . LEU A 1 213 ? 7.356 -7.933 4.817 1.00 98.81 213 LEU A O 1
ATOM 1489 N N . GLY A 1 214 ? 6.151 -8.212 6.686 1.00 98.69 214 GLY A N 1
ATOM 1490 C CA . GLY A 1 214 ? 6.869 -9.404 7.125 1.00 98.69 214 GLY A CA 1
ATOM 1491 C C . GLY A 1 214 ? 6.665 -10.582 6.174 1.00 98.69 214 GLY A C 1
ATOM 1492 O O . GLY A 1 214 ? 5.625 -10.696 5.519 1.00 98.69 214 GLY A O 1
ATOM 1493 N N . ALA A 1 215 ? 7.649 -11.482 6.122 1.00 98.56 215 ALA A N 1
ATOM 1494 C CA . ALA A 1 215 ? 7.600 -12.682 5.285 1.00 98.56 215 ALA A CA 1
ATOM 1495 C C . ALA A 1 215 ? 6.325 -13.508 5.529 1.00 98.56 215 ALA A C 1
ATOM 1497 O O . ALA A 1 215 ? 5.832 -13.583 6.656 1.00 98.56 215 ALA A O 1
ATOM 1498 N N . SER A 1 216 ? 5.794 -14.130 4.479 1.00 98.50 216 SER A N 1
ATOM 1499 C CA . SER A 1 216 ? 4.582 -14.960 4.508 1.00 98.50 216 SER A CA 1
ATOM 1500 C C . SER A 1 216 ? 3.338 -14.268 5.086 1.00 98.50 216 SER A C 1
ATOM 1502 O O . SER A 1 216 ? 2.406 -14.946 5.517 1.00 98.50 216 SER A O 1
ATOM 1504 N N . SER A 1 217 ? 3.304 -12.932 5.134 1.00 98.75 217 SER A N 1
ATOM 1505 C CA . SER A 1 217 ? 2.118 -12.200 5.585 1.00 98.75 217 SER A CA 1
ATOM 1506 C C . SER A 1 217 ? 1.038 -12.144 4.503 1.00 98.75 217 SER A C 1
ATOM 1508 O O . SER A 1 217 ? 1.315 -12.197 3.301 1.00 98.75 217 SER A O 1
ATOM 1510 N N . VAL A 1 218 ? -0.216 -12.026 4.941 1.00 98.88 218 VAL A N 1
ATOM 1511 C CA . VAL A 1 218 ? -1.367 -11.757 4.075 1.00 98.88 218 VAL A CA 1
ATOM 1512 C C . VAL A 1 218 ? -1.817 -10.326 4.317 1.00 98.88 218 VAL A C 1
ATOM 1514 O O . VAL A 1 218 ? -2.318 -10.000 5.394 1.00 98.88 218 VAL A O 1
ATOM 1517 N N . PHE A 1 219 ? -1.669 -9.469 3.314 1.00 98.88 219 PHE A N 1
ATOM 1518 C CA . PHE A 1 219 ? -1.965 -8.048 3.435 1.00 98.88 219 PHE A CA 1
ATOM 1519 C C . PHE A 1 219 ? -3.062 -7.626 2.455 1.00 98.88 219 PHE A C 1
ATOM 1521 O O . PHE A 1 219 ? -2.980 -7.874 1.251 1.00 98.88 219 PHE A O 1
ATOM 1528 N N . ASN A 1 220 ? -4.097 -6.970 2.982 1.00 98.62 220 ASN A N 1
ATOM 1529 C CA . ASN A 1 220 ? -5.241 -6.474 2.226 1.00 98.62 220 ASN A CA 1
ATOM 1530 C C . ASN A 1 220 ? -5.343 -4.954 2.372 1.00 98.62 220 ASN A C 1
ATOM 1532 O O . ASN A 1 220 ? -5.311 -4.423 3.483 1.00 98.62 220 ASN A O 1
ATOM 1536 N N . GLY A 1 221 ? -5.527 -4.258 1.256 1.00 97.38 221 GLY A N 1
ATOM 1537 C CA . GLY A 1 221 ? -5.678 -2.806 1.235 1.00 97.38 221 GLY A CA 1
ATOM 1538 C C . GLY A 1 221 ? -4.636 -2.115 0.378 1.00 97.38 221 GLY A C 1
ATOM 1539 O O . GLY A 1 221 ? -3.645 -2.713 -0.027 1.00 97.38 221 GLY A O 1
ATOM 1540 N N . ASN A 1 222 ? -4.864 -0.840 0.104 1.00 97.44 222 ASN A N 1
ATOM 1541 C CA . ASN A 1 222 ? -3.992 -0.022 -0.723 1.00 97.44 222 ASN A CA 1
ATOM 1542 C C . ASN A 1 222 ? -2.996 0.732 0.154 1.00 97.44 222 ASN A C 1
ATOM 1544 O O . ASN A 1 222 ? -3.410 1.385 1.110 1.00 97.44 222 ASN A O 1
ATOM 1548 N N . ILE A 1 223 ? -1.708 0.650 -0.166 1.00 98.19 223 ILE A N 1
ATOM 1549 C CA . ILE A 1 223 ? -0.647 1.349 0.559 1.00 98.19 223 ILE A CA 1
ATOM 1550 C C . ILE A 1 223 ? -0.301 2.630 -0.201 1.00 98.19 223 ILE A C 1
ATOM 1552 O O . ILE A 1 223 ? 0.047 2.590 -1.378 1.00 98.19 223 ILE A O 1
ATOM 1556 N N . CYS A 1 224 ? -0.406 3.753 0.494 1.00 96.62 224 CYS A N 1
ATOM 1557 C CA . CYS A 1 224 ? 0.027 5.078 0.088 1.00 96.62 224 CYS A CA 1
ATOM 1558 C C . CYS A 1 224 ? 1.214 5.465 0.973 1.00 96.62 224 CYS A C 1
ATOM 1560 O O . CYS A 1 224 ? 1.006 5.963 2.080 1.00 96.62 224 CYS A O 1
ATOM 1562 N N . ASP A 1 225 ? 2.432 5.218 0.506 1.00 96.81 225 ASP A N 1
ATOM 1563 C CA . ASP A 1 225 ? 3.656 5.469 1.266 1.00 96.81 225 ASP A CA 1
ATOM 1564 C C . ASP A 1 225 ? 4.436 6.634 0.654 1.00 96.81 225 ASP A C 1
ATOM 1566 O O . ASP A 1 225 ? 4.597 6.706 -0.563 1.00 96.81 225 ASP A O 1
ATOM 1570 N N . TRP A 1 226 ? 4.901 7.574 1.470 1.00 93.81 226 TRP A N 1
ATOM 1571 C CA . TRP A 1 226 ? 5.743 8.681 1.007 1.00 93.81 226 TRP A CA 1
ATOM 1572 C C . TRP A 1 226 ? 7.246 8.369 1.042 1.00 93.81 226 TRP A C 1
ATOM 1574 O O . TRP A 1 226 ? 8.025 9.092 0.420 1.00 93.81 226 TRP A O 1
ATOM 1584 N N . GLY A 1 227 ? 7.664 7.260 1.649 1.00 92.94 227 GLY A N 1
ATOM 1585 C CA . GLY A 1 227 ? 9.012 6.712 1.513 1.00 92.94 227 GLY A CA 1
ATOM 1586 C C . GLY A 1 227 ? 8.980 5.342 0.851 1.00 92.94 227 GLY A C 1
ATOM 1587 O O . GLY A 1 227 ? 8.487 5.241 -0.279 1.00 92.94 227 GLY A O 1
ATOM 1588 N N . ALA A 1 228 ? 9.570 4.319 1.473 1.00 95.25 228 ALA A N 1
ATOM 1589 C CA . ALA A 1 228 ? 9.777 3.021 0.834 1.00 95.25 228 ALA A CA 1
ATOM 1590 C C . ALA A 1 228 ? 8.755 1.961 1.258 1.00 95.25 228 ALA A C 1
ATOM 1592 O O . ALA A 1 228 ? 8.262 1.936 2.380 1.00 95.25 228 ALA A O 1
ATOM 1593 N N . ILE A 1 229 ? 8.501 1.002 0.367 1.00 98.56 229 ILE A N 1
ATOM 1594 C CA . ILE A 1 229 ? 7.737 -0.209 0.681 1.00 98.56 229 ILE A CA 1
ATOM 1595 C C . ILE A 1 229 ? 8.652 -1.413 0.484 1.00 98.56 229 ILE A C 1
ATOM 1597 O O . ILE A 1 229 ? 9.149 -1.649 -0.613 1.00 98.56 229 ILE A O 1
ATOM 1601 N N . THR A 1 230 ? 8.839 -2.204 1.534 1.00 98.50 230 THR A N 1
ATOM 1602 C CA . THR A 1 230 ? 9.592 -3.461 1.492 1.00 98.50 230 THR A CA 1
ATOM 1603 C C . THR A 1 230 ? 8.667 -4.624 1.813 1.00 98.50 230 THR A C 1
ATOM 1605 O O . THR A 1 230 ? 7.954 -4.592 2.816 1.00 98.50 230 THR A O 1
ATOM 1608 N N . THR A 1 231 ? 8.677 -5.670 0.990 1.00 98.62 231 THR A N 1
ATOM 1609 C CA . THR A 1 231 ? 7.899 -6.890 1.233 1.00 98.62 231 THR A CA 1
ATOM 1610 C C . THR A 1 231 ? 8.821 -8.087 1.383 1.00 98.62 231 THR A C 1
ATOM 1612 O O . THR A 1 231 ? 9.563 -8.407 0.456 1.00 98.62 231 THR A O 1
ATOM 1615 N N . GLY A 1 232 ? 8.736 -8.768 2.521 1.00 98.31 232 GLY A N 1
ATOM 1616 C CA . GLY A 1 232 ? 9.486 -9.990 2.769 1.00 98.31 232 GLY A CA 1
ATOM 1617 C C . GLY A 1 232 ? 9.024 -11.163 1.904 1.00 98.31 232 GLY A C 1
ATOM 1618 O O . GLY A 1 232 ? 7.991 -11.122 1.233 1.00 98.31 232 GLY A O 1
ATOM 1619 N N . LEU A 1 233 ? 9.797 -12.245 1.965 1.00 98.38 233 LEU A N 1
ATOM 1620 C CA . LEU A 1 233 ? 9.583 -13.447 1.165 1.00 98.38 233 LEU A CA 1
ATOM 1621 C C . LEU A 1 233 ? 8.163 -14.007 1.302 1.00 98.38 233 LEU A C 1
ATOM 1623 O O . LEU A 1 233 ? 7.673 -14.223 2.409 1.00 98.38 233 LEU A O 1
ATOM 1627 N N . GLY A 1 234 ? 7.520 -14.303 0.172 1.00 97.56 234 GLY A N 1
ATOM 1628 C CA . GLY A 1 234 ? 6.262 -15.056 0.145 1.00 97.56 234 GLY A CA 1
ATOM 1629 C C . GLY A 1 234 ? 5.028 -14.279 0.611 1.00 97.56 234 GLY A C 1
ATOM 1630 O O . GLY A 1 234 ? 4.008 -14.896 0.919 1.00 97.56 234 GLY A O 1
ATOM 1631 N N . VAL A 1 235 ? 5.089 -12.944 0.663 1.00 98.69 235 VAL A N 1
ATOM 1632 C CA . VAL A 1 235 ? 3.918 -12.103 0.951 1.00 98.69 235 VAL A CA 1
ATOM 1633 C C . VAL A 1 235 ? 2.790 -12.387 -0.045 1.00 98.69 235 VAL A C 1
ATOM 1635 O O . VAL A 1 235 ? 3.009 -12.489 -1.252 1.00 98.69 235 VAL A O 1
ATOM 1638 N N . THR A 1 236 ? 1.560 -12.484 0.462 1.00 98.81 236 THR A N 1
ATOM 1639 C CA . THR A 1 236 ? 0.340 -12.457 -0.351 1.00 98.81 236 THR A CA 1
ATOM 1640 C C . THR A 1 236 ? -0.341 -11.109 -0.174 1.00 98.81 236 THR A C 1
ATOM 1642 O O . THR A 1 236 ? -0.914 -10.817 0.874 1.00 98.81 236 THR A O 1
ATOM 1645 N N . TYR A 1 237 ? -0.296 -10.285 -1.211 1.00 98.81 237 TYR A N 1
ATOM 1646 C CA . TYR A 1 237 ? -0.796 -8.921 -1.198 1.00 98.81 237 TYR A CA 1
ATOM 1647 C C . TYR A 1 237 ? -1.995 -8.754 -2.134 1.00 98.81 237 TYR A C 1
ATOM 1649 O O . TYR A 1 237 ? -1.967 -9.180 -3.292 1.00 98.81 237 TYR A O 1
ATOM 1657 N N . THR A 1 238 ? -3.042 -8.095 -1.642 1.00 98.31 238 THR A N 1
ATOM 1658 C CA . THR A 1 238 ? -4.249 -7.765 -2.408 1.00 98.31 238 THR A CA 1
ATOM 1659 C C . THR A 1 238 ? -4.570 -6.278 -2.248 1.00 98.31 238 THR A C 1
ATOM 1661 O O . THR A 1 238 ? -5.048 -5.849 -1.197 1.00 98.31 238 THR A O 1
ATOM 1664 N N . GLY A 1 239 ? -4.309 -5.485 -3.289 1.00 96.81 239 GLY A N 1
ATOM 1665 C CA . GLY A 1 239 ? -4.466 -4.028 -3.268 1.00 96.81 239 GLY A CA 1
ATOM 1666 C C . GLY A 1 239 ? -3.612 -3.320 -4.320 1.00 96.81 239 GLY A C 1
ATOM 1667 O O . GLY A 1 239 ? -3.220 -3.925 -5.317 1.00 96.81 239 GLY A O 1
ATOM 1668 N N . LEU A 1 240 ? -3.312 -2.047 -4.075 1.00 97.12 240 LEU A N 1
ATOM 1669 C CA . LEU A 1 240 ? -2.334 -1.244 -4.811 1.00 97.12 240 LEU A CA 1
ATOM 1670 C C . LEU A 1 240 ? -1.281 -0.679 -3.844 1.00 97.12 240 LEU A C 1
ATOM 1672 O O . LEU A 1 240 ? -1.637 0.044 -2.915 1.00 97.12 240 LEU A O 1
ATOM 1676 N N . MET A 1 241 ? -0.000 -0.962 -4.089 1.00 97.69 241 MET A N 1
ATOM 1677 C CA . MET A 1 241 ? 1.134 -0.335 -3.403 1.00 97.69 241 MET A CA 1
ATOM 1678 C C . MET A 1 241 ? 1.635 0.860 -4.203 1.00 97.69 241 MET A C 1
ATOM 1680 O O . MET A 1 241 ? 1.957 0.719 -5.385 1.00 97.69 241 MET A O 1
ATOM 1684 N N . VAL A 1 242 ? 1.724 2.023 -3.563 1.00 96.62 242 VAL A N 1
ATOM 1685 C CA . VAL A 1 242 ? 2.220 3.250 -4.184 1.00 96.62 242 VAL A CA 1
ATOM 1686 C C . VAL A 1 242 ? 3.289 3.880 -3.315 1.00 96.62 242 VAL A C 1
ATOM 1688 O O . VAL A 1 242 ? 3.012 4.183 -2.157 1.00 96.62 242 VAL A O 1
ATOM 1691 N N . THR A 1 243 ? 4.462 4.147 -3.894 1.00 96.25 243 THR A N 1
ATOM 1692 C CA . THR A 1 243 ? 5.409 5.101 -3.305 1.00 96.25 243 THR A CA 1
ATOM 1693 C C . THR A 1 243 ? 5.262 6.466 -3.960 1.00 96.25 243 THR A C 1
ATOM 1695 O O . THR A 1 243 ? 5.184 6.598 -5.185 1.00 96.25 243 THR A O 1
ATOM 1698 N N . LEU A 1 244 ? 5.199 7.500 -3.133 1.00 92.06 244 LEU A N 1
ATOM 1699 C CA . LEU A 1 244 ? 5.000 8.889 -3.518 1.00 92.06 244 LEU A CA 1
ATOM 1700 C C . LEU A 1 244 ? 6.272 9.686 -3.255 1.00 92.06 244 LEU A C 1
ATOM 1702 O O . LEU A 1 244 ? 7.123 9.297 -2.464 1.00 92.06 244 LEU A O 1
ATOM 1706 N N . LYS A 1 245 ? 6.419 10.815 -3.946 1.00 85.00 245 LYS A N 1
ATOM 1707 C CA . LYS A 1 245 ? 7.613 11.652 -3.836 1.00 85.00 245 LYS A CA 1
ATOM 1708 C C . LYS A 1 245 ? 7.698 12.306 -2.453 1.00 85.00 245 LYS A C 1
ATOM 1710 O O . LYS A 1 245 ? 6.957 13.250 -2.185 1.00 85.00 245 LYS A O 1
ATOM 1715 N N . GLN A 1 246 ? 8.664 11.885 -1.644 1.00 74.31 246 GLN A N 1
ATOM 1716 C CA . GLN A 1 246 ? 9.153 12.654 -0.489 1.00 74.31 246 GLN A CA 1
ATOM 1717 C C . GLN A 1 246 ? 10.676 12.777 -0.523 1.00 74.31 246 GLN A C 1
ATOM 1719 O O . GLN A 1 246 ? 11.218 13.861 -0.319 1.00 74.31 246 GLN A O 1
ATOM 1724 N N . THR A 1 247 ? 11.368 11.681 -0.849 1.00 70.69 247 THR A N 1
ATOM 1725 C CA . THR A 1 247 ? 12.832 11.608 -0.914 1.00 70.69 247 THR A CA 1
ATOM 1726 C C . THR A 1 247 ? 13.285 10.762 -2.112 1.00 70.69 247 THR A C 1
ATOM 1728 O O . THR A 1 247 ? 12.471 10.267 -2.891 1.00 70.69 247 THR A O 1
ATOM 1731 N N . ALA A 1 248 ? 14.597 10.581 -2.278 1.00 75.94 248 ALA A N 1
ATOM 1732 C CA . ALA A 1 248 ? 15.147 9.636 -3.252 1.00 75.94 248 ALA A CA 1
ATOM 1733 C C . ALA A 1 248 ? 14.931 8.156 -2.861 1.00 75.94 248 ALA A C 1
ATOM 1735 O O . ALA A 1 248 ? 15.197 7.278 -3.676 1.00 75.94 248 ALA A O 1
ATOM 1736 N N . ALA A 1 249 ? 14.455 7.872 -1.642 1.00 81.81 249 ALA A N 1
ATOM 1737 C CA . ALA A 1 249 ? 14.240 6.518 -1.132 1.00 81.81 249 ALA A CA 1
ATOM 1738 C C . ALA A 1 249 ? 12.843 5.952 -1.447 1.00 81.81 249 ALA A C 1
ATOM 1740 O O . ALA A 1 249 ? 12.514 4.874 -0.970 1.00 81.81 249 ALA A O 1
ATOM 1741 N N . SER A 1 250 ? 12.019 6.640 -2.246 1.00 90.50 250 SER A N 1
ATOM 1742 C CA . SER A 1 250 ? 10.642 6.223 -2.545 1.00 90.50 250 SER A CA 1
ATOM 1743 C C . SER A 1 250 ? 10.569 5.022 -3.509 1.00 90.50 250 SER A C 1
ATOM 1745 O O . SER A 1 250 ? 10.101 5.151 -4.645 1.00 90.50 250 SER A O 1
ATOM 1747 N N . VAL A 1 251 ? 11.032 3.851 -3.060 1.00 95.44 251 VAL A N 1
ATOM 1748 C CA . VAL A 1 251 ? 11.192 2.593 -3.816 1.00 95.44 251 VAL A CA 1
ATOM 1749 C C . VAL A 1 251 ? 10.265 1.485 -3.308 1.00 95.44 251 VAL A C 1
ATOM 1751 O O . VAL A 1 251 ? 9.876 1.472 -2.143 1.00 95.44 251 VAL A O 1
ATOM 1754 N N . ILE A 1 252 ? 9.952 0.520 -4.171 1.00 98.31 252 ILE A N 1
ATOM 1755 C CA . ILE A 1 252 ? 9.317 -0.749 -3.802 1.00 98.31 252 ILE A CA 1
ATOM 1756 C C . ILE A 1 252 ? 10.353 -1.871 -3.938 1.00 98.31 252 ILE A C 1
ATOM 1758 O O . ILE A 1 252 ? 10.870 -2.099 -5.033 1.00 98.31 252 ILE A O 1
ATOM 1762 N N . SER A 1 253 ? 10.615 -2.589 -2.849 1.00 98.19 253 SER A N 1
ATOM 1763 C CA . SER A 1 253 ? 11.523 -3.741 -2.791 1.00 98.19 253 SER A CA 1
ATOM 1764 C C . SER A 1 253 ? 10.751 -5.012 -2.444 1.00 98.19 253 SER A C 1
ATOM 1766 O O . SER A 1 253 ? 9.988 -5.033 -1.477 1.00 98.19 253 SER A O 1
ATOM 1768 N N . LEU A 1 254 ? 10.944 -6.068 -3.232 1.00 97.94 254 LEU A N 1
ATOM 1769 C CA . LEU A 1 254 ? 10.221 -7.334 -3.129 1.00 97.94 254 LEU A CA 1
ATOM 1770 C C . LEU A 1 254 ? 11.186 -8.513 -2.992 1.00 97.94 254 LEU A C 1
ATOM 1772 O O . LEU A 1 254 ? 12.199 -8.562 -3.683 1.00 97.94 254 LEU A O 1
ATOM 1776 N N . ASP A 1 255 ? 10.786 -9.519 -2.222 1.00 97.00 255 ASP A N 1
ATOM 1777 C CA . ASP A 1 255 ? 11.538 -10.764 -2.026 1.00 97.00 255 ASP A CA 1
ATOM 1778 C C . ASP A 1 255 ? 10.744 -11.978 -2.557 1.00 97.00 255 ASP A C 1
ATOM 1780 O O . ASP A 1 255 ? 10.737 -13.057 -1.967 1.00 97.00 255 ASP A O 1
ATOM 1784 N N . GLY A 1 256 ? 9.994 -11.793 -3.648 1.00 95.81 256 GLY A N 1
ATOM 1785 C CA . GLY A 1 256 ? 9.001 -12.747 -4.156 1.00 95.81 256 GLY A CA 1
ATOM 1786 C C . GLY A 1 256 ? 7.625 -12.621 -3.488 1.00 95.81 256 GLY A C 1
ATOM 1787 O O . GLY A 1 256 ? 7.396 -11.775 -2.628 1.00 95.81 256 GLY A O 1
ATOM 1788 N N . GLY A 1 257 ? 6.673 -13.462 -3.900 1.00 98.25 257 GLY A N 1
ATOM 1789 C CA . GLY A 1 257 ? 5.301 -13.459 -3.380 1.00 98.25 257 GLY A CA 1
ATOM 1790 C C . GLY A 1 257 ? 4.214 -13.394 -4.454 1.00 98.25 257 GLY A C 1
ATOM 1791 O O . GLY A 1 257 ? 4.466 -13.537 -5.653 1.00 98.25 257 GLY A O 1
ATOM 1792 N N . ILE A 1 258 ? 2.976 -13.199 -4.004 1.00 98.62 258 ILE A N 1
ATOM 1793 C CA . ILE A 1 258 ? 1.775 -13.142 -4.839 1.00 98.62 258 ILE A CA 1
ATOM 1794 C C . ILE A 1 258 ? 1.117 -11.778 -4.654 1.00 98.62 258 ILE A C 1
ATOM 1796 O O . ILE A 1 258 ? 0.632 -11.460 -3.573 1.00 98.62 258 ILE A O 1
ATOM 1800 N N . PHE A 1 259 ? 1.028 -11.000 -5.725 1.00 98.56 259 PHE A N 1
ATOM 1801 C CA . PHE A 1 259 ? 0.488 -9.644 -5.710 1.00 98.56 259 PHE A CA 1
ATOM 1802 C C . PHE A 1 259 ? -0.699 -9.553 -6.656 1.00 98.56 259 PHE A C 1
ATOM 1804 O O . PHE A 1 259 ? -0.575 -9.848 -7.844 1.00 98.56 259 PHE A O 1
ATOM 1811 N N . LYS A 1 260 ? -1.861 -9.143 -6.151 1.00 97.62 260 LYS A N 1
ATOM 1812 C CA . LYS A 1 260 ? -3.096 -9.058 -6.936 1.00 97.62 260 LYS A CA 1
ATOM 1813 C C . LY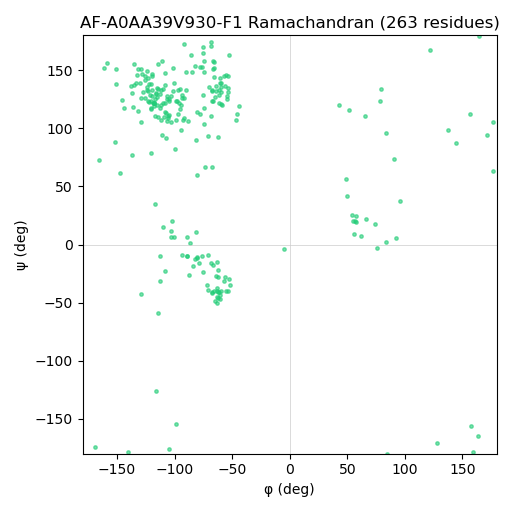S A 1 260 ? -3.697 -7.665 -6.845 1.00 97.62 260 LYS A C 1
ATOM 1815 O O . LYS A 1 260 ? -3.958 -7.163 -5.754 1.00 97.62 260 LYS A O 1
ATOM 1820 N N . SER A 1 261 ? -3.937 -7.058 -8.005 1.00 93.75 261 SER A N 1
ATOM 1821 C CA . SER A 1 261 ? -4.669 -5.793 -8.084 1.00 93.75 261 SER A CA 1
ATOM 1822 C C . SER A 1 261 ? -6.127 -5.984 -7.666 1.00 93.75 261 SER A C 1
ATOM 1824 O O . SER A 1 261 ? -6.715 -7.049 -7.875 1.00 93.75 261 SER A O 1
ATOM 1826 N N . VAL A 1 262 ? -6.734 -4.930 -7.118 1.00 84.44 262 VAL A N 1
ATOM 1827 C CA . VAL A 1 262 ? -8.175 -4.886 -6.824 1.00 84.44 262 VAL A CA 1
ATOM 1828 C C . VAL A 1 262 ? -8.791 -3.727 -7.608 1.00 84.44 262 VAL A C 1
ATOM 1830 O O . VAL A 1 262 ? -8.985 -2.644 -7.061 1.00 84.44 262 VAL A O 1
ATOM 1833 N N . PRO A 1 263 ? -9.051 -3.910 -8.916 1.00 59.88 263 PRO A N 1
ATOM 1834 C CA . PRO A 1 263 ? -9.372 -2.805 -9.817 1.00 59.88 263 PRO A CA 1
ATOM 1835 C C . PRO A 1 263 ? -10.723 -2.132 -9.552 1.00 59.88 263 PRO A C 1
ATOM 1837 O O . PRO A 1 263 ? -10.943 -1.043 -10.075 1.00 59.88 263 PRO A O 1
ATOM 1840 N N . THR A 1 264 ? -11.631 -2.746 -8.783 1.00 67.44 264 THR A N 1
ATOM 1841 C CA . THR A 1 264 ? -12.975 -2.196 -8.551 1.00 67.44 264 THR A CA 1
ATOM 1842 C C . THR A 1 264 ? -13.525 -2.481 -7.152 1.00 67.44 264 THR A C 1
ATOM 1844 O O . THR A 1 264 ? -13.694 -3.640 -6.767 1.00 67.44 264 THR A O 1
ATOM 1847 N N . CYS A 1 265 ? -13.897 -1.388 -6.483 1.00 63.84 265 CYS A N 1
ATOM 1848 C CA . CYS A 1 265 ? -15.013 -1.228 -5.553 1.00 63.84 265 CYS A CA 1
ATOM 1849 C C . CYS A 1 265 ? -15.944 -0.155 -6.174 1.00 63.84 265 CYS A C 1
ATOM 1851 O O . CYS A 1 265 ? -17.169 -0.242 -5.998 1.00 63.84 265 CYS A O 1
#

Sequence (265 aa):
MKLTTHGTSRLAFLGFLATQFSSILSSPLAEPFYVSDLAKRTCTYPLKFGAGTAKMVMLSYVSITETLGAVLSITGNIGVAPAGAIVNIPAASVTGTIYLNAPSATAALATASATCSCAAVALPRTTIAATSITGSTFTPGNYYFAGAVNLAASGAVTFDAGGVSAAQFNMIIDGALVTGASSTVILKNGAKACNIFWVIGPPASSAGADTTLGASSVFNGNICDWGAITTGLGVTYTGLMVTLKQTAASVISLDGGIFKSVPTC

Foldseek 3Di:
DDDDDDDDDDDDDDDDDDPDDDDPDDDPDPPPPDPVVVVDDPDDPPFAQDPLQFFAQEAFAAEEEEDALDAAAAAGEYEYDQQYYYYSDPPVNHPYYYHYNHPSSVSSQVSLVSSLLSLQPDDDEDEDDDQEQFPEEDEAGHYEYLEHHEYEALTEHEYAPVQPQRRAYRAHHLEEYEYAHQYEYHYHNNRALSRYEHRFNPQVRPYDWEYEAHACYEEGHEYETQAEYEYDHAYHYEEHYYHHHDDSRRYYYYNHHHTGYDRDD

Nearest PDB structures (foldseek):
  7bwx-assembly1_A  TM=9.171E-01  e=1.137E-12  Antarctomyces psychrotrophicus
  6eio-assembly1_A  TM=8.767E-01  e=3.840E-12  uncultured bacterium
  7bwy-assembly3_C  TM=8.752E-01  e=1.233E-11  Antarctomyces psychrotrophicus
  6bg8-assembly1_A  TM=7.781E-01  e=6.443E-10  Shewanella frigidimarina NCIMB 400
  5uyt-assembly1_A  TM=8.269E-01  e=1.049E-08  Flavobacteriaceae bacterium 3519-10

Solvent-accessible surface area (backbone atoms only — not comparable to full-atom values): 13800 Å² total; per-residue (Å²): 132,89,87,81,90,82,79,88,86,86,89,82,87,89,80,95,81,81,88,84,82,89,81,93,82,77,74,81,77,77,71,74,89,63,73,60,77,69,69,78,63,85,71,65,79,82,72,62,82,45,81,57,42,58,32,34,28,38,37,17,34,36,22,42,33,44,77,67,85,45,73,50,41,32,48,24,22,37,28,15,20,76,82,36,47,79,39,79,69,58,70,88,33,39,77,44,54,80,27,76,48,32,71,64,22,42,47,17,49,55,38,47,52,51,43,42,55,39,54,60,67,53,75,78,60,48,78,45,88,66,47,59,47,50,76,40,74,44,59,62,44,31,38,34,28,88,36,49,38,34,32,45,58,66,27,39,34,34,36,37,21,82,66,36,85,84,39,40,34,32,42,31,26,33,7,30,41,40,36,25,40,48,14,36,49,44,69,31,55,66,38,49,37,59,33,27,37,40,30,24,12,44,94,87,40,91,40,65,26,37,38,39,40,19,32,50,15,37,44,58,23,24,38,36,27,26,16,26,40,38,38,30,43,52,22,38,38,36,17,32,41,34,24,35,87,72,55,94,60,7,27,36,39,32,29,30,20,39,38,30,32,50,67,76,125

Radius of gyration: 25.78 Å; Cα contacts (8 Å, |Δi|>4): 705; chains: 1; bounding box: 90×79×42 Å

Mean predicted aligned error: 9.64 Å

pLDDT: mean 85.46, std 21.13, range [29.03, 98.88]

Secondary structure (DSSP, 8-state):
----------------------------------GGGGTT----SS----GGGTTEEEEESSEEEE-S---EEEESEEEE-SS-EEES--GGGBSS-EEES-HHHHHHHHHHHHHHHHHHT-SS-EEE--SB-TT-EEPSEEEEESS-EEE-TT-EEEEE-TT-TT--EEEEESS-EEE-TT-EEEEETT--GGGEEEEES-TT--S--EEEEPTT-EEESEEEESSEEEE-TTEEEES-EEE-SSSTT-EEEE-SEEEE-----